Protein AF-A0A2H6EMY7-F1 (afdb_monomer)

Foldseek 3Di:
DDDDDDDDDDDDDDDPDDPPPPDPPPPLPQFFFKWKKWKAAQNDIWIWIWGDDPNWIKIQGPDDDARMWIDDPQKIKGHDPVQLAIEIDGVVLLLVVLVVVPDPPDPPDPVPPPPLPQVVFFPVDWDDDPNFIWTWGWDADPLKIKIFTWGQSNFQDVQLQRSPPDPPPDSVSVSSHPHRTDTQKMFIAGNVRHTRMIMHTPDIDRDHDDPVSNDRDPPGYYDDDPPSD

Structure (mmCIF, N/CA/C/O backbone):
data_AF-A0A2H6EMY7-F1
#
_entry.id   AF-A0A2H6EMY7-F1
#
loop_
_atom_site.group_PDB
_atom_site.id
_atom_site.type_symbol
_atom_site.label_atom_id
_atom_site.label_alt_id
_atom_site.label_comp_id
_atom_site.label_asym_id
_atom_site.label_entity_id
_atom_site.label_seq_id
_atom_site.pdbx_PDB_ins_code
_atom_site.Cartn_x
_atom_site.Cartn_y
_atom_site.Cartn_z
_atom_site.occupancy
_atom_site.B_iso_or_equiv
_atom_site.auth_seq_id
_atom_site.auth_comp_id
_atom_site.auth_asym_id
_atom_site.auth_atom_id
_atom_site.pdbx_PDB_model_num
ATOM 1 N N . MET A 1 1 ? 43.005 -73.628 43.540 1.00 45.38 1 MET A N 1
ATOM 2 C CA . MET A 1 1 ? 44.138 -72.763 43.133 1.00 45.38 1 MET A CA 1
ATOM 3 C C . MET A 1 1 ? 43.845 -72.234 41.728 1.00 45.38 1 MET A C 1
ATOM 5 O O . MET A 1 1 ? 43.570 -73.062 40.875 1.00 45.38 1 MET A O 1
ATOM 9 N N . LYS A 1 2 ? 43.893 -70.896 41.542 1.00 40.94 2 LYS A N 1
ATOM 10 C CA . LYS A 1 2 ? 43.575 -70.062 40.341 1.00 40.94 2 LYS A CA 1
ATOM 11 C C . LYS A 1 2 ? 42.067 -69.940 40.004 1.00 40.94 2 LYS A C 1
ATOM 13 O O . LYS A 1 2 ? 41.480 -70.931 39.606 1.00 40.94 2 LYS A O 1
ATOM 18 N N . LEU A 1 3 ? 41.308 -68.897 40.385 1.00 40.19 3 LEU A N 1
ATOM 19 C CA . LEU A 1 3 ? 41.264 -67.423 40.146 1.00 40.19 3 LEU A CA 1
ATOM 20 C C . LEU A 1 3 ? 40.758 -66.959 38.755 1.00 40.19 3 LEU A C 1
ATOM 22 O O . LEU A 1 3 ? 41.446 -67.196 37.772 1.00 40.19 3 LEU A O 1
ATOM 26 N N . ASN A 1 4 ? 39.670 -66.157 38.788 1.00 47.72 4 ASN A N 1
ATOM 27 C CA . ASN A 1 4 ? 39.218 -65.090 37.858 1.00 47.72 4 ASN A CA 1
ATOM 28 C C . ASN A 1 4 ? 38.795 -65.488 36.420 1.00 47.72 4 ASN A C 1
ATOM 30 O O . ASN A 1 4 ? 39.471 -66.282 35.792 1.00 47.72 4 ASN A O 1
ATOM 34 N N . THR A 1 5 ? 37.689 -65.011 35.825 1.00 46.50 5 THR A N 1
ATOM 35 C CA . THR A 1 5 ? 37.188 -63.619 35.683 1.00 46.50 5 THR A CA 1
ATOM 36 C C . THR A 1 5 ? 35.659 -63.594 35.411 1.00 46.50 5 THR A C 1
ATOM 38 O O . THR A 1 5 ? 35.172 -64.324 34.560 1.00 46.50 5 THR A O 1
ATOM 41 N N . MET A 1 6 ? 34.886 -62.808 36.183 1.00 42.78 6 MET A N 1
ATOM 42 C CA . MET A 1 6 ? 34.121 -61.602 35.757 1.00 42.78 6 MET A CA 1
ATOM 43 C C . MET A 1 6 ? 32.763 -61.889 35.050 1.00 42.78 6 MET A C 1
ATOM 45 O O . MET A 1 6 ? 32.744 -62.324 33.910 1.00 42.78 6 MET A O 1
ATOM 49 N N . LYS A 1 7 ? 31.611 -61.849 35.760 1.00 44.44 7 LYS A N 1
ATOM 50 C CA . LYS A 1 7 ? 30.693 -60.682 35.980 1.00 44.44 7 LYS A CA 1
ATOM 51 C C . LYS A 1 7 ? 30.152 -60.108 34.648 1.00 44.44 7 LYS A C 1
ATOM 53 O O . LYS A 1 7 ? 30.973 -59.791 33.809 1.00 44.44 7 LYS A O 1
ATOM 58 N N . VAL A 1 8 ? 28.871 -59.855 34.339 1.00 46.78 8 VAL A N 1
ATOM 59 C CA . VAL A 1 8 ? 27.577 -59.605 35.026 1.00 46.78 8 VAL A CA 1
ATOM 60 C C . VAL A 1 8 ? 26.535 -59.557 33.870 1.00 46.78 8 VAL A C 1
ATOM 62 O O . VAL A 1 8 ? 26.818 -58.943 32.852 1.00 46.78 8 VAL A O 1
ATOM 65 N N . PHE A 1 9 ? 25.532 -60.436 33.793 1.00 45.66 9 PHE A N 1
ATOM 66 C CA . PHE A 1 9 ? 24.099 -60.245 34.114 1.00 45.66 9 PHE A CA 1
ATOM 67 C C . PHE A 1 9 ? 23.345 -59.016 33.524 1.00 45.66 9 PHE A C 1
ATOM 69 O O . PHE A 1 9 ? 23.761 -57.882 33.718 1.00 45.66 9 PHE A O 1
ATOM 76 N N . LEU A 1 10 ? 22.143 -59.313 32.983 1.00 42.97 10 LEU A N 1
ATOM 77 C CA . LEU A 1 10 ? 20.902 -58.504 32.848 1.00 42.97 10 LEU A CA 1
ATOM 78 C C . LEU A 1 10 ? 20.564 -57.729 31.542 1.00 42.97 10 LEU A C 1
ATOM 80 O O . LEU A 1 10 ? 20.986 -56.603 31.326 1.00 42.97 10 LEU A O 1
ATOM 84 N N . ILE A 1 11 ? 19.682 -58.357 30.740 1.00 51.59 11 ILE A N 1
ATOM 85 C CA . ILE A 1 11 ? 18.333 -57.917 30.290 1.00 51.59 11 ILE A CA 1
ATOM 86 C C . ILE A 1 11 ? 18.137 -56.414 30.008 1.00 51.59 11 ILE A C 1
ATOM 88 O O . ILE A 1 11 ? 18.105 -55.615 30.940 1.00 51.59 11 ILE A O 1
ATOM 92 N N . PHE A 1 12 ? 17.792 -56.060 28.760 1.00 46.28 12 PHE A N 1
ATOM 93 C CA . PHE A 1 12 ? 17.076 -54.810 28.478 1.00 46.28 12 PHE A CA 1
ATOM 94 C C . PHE A 1 12 ? 16.004 -54.958 27.383 1.00 46.28 12 PHE A C 1
ATOM 96 O O . PHE A 1 12 ? 16.283 -55.212 26.216 1.00 46.28 12 PHE A O 1
ATOM 103 N N . SER A 1 13 ? 14.766 -54.823 27.861 1.00 45.88 13 SER A N 1
ATOM 104 C CA . SER A 1 13 ? 13.495 -54.481 27.216 1.00 45.88 13 SER A CA 1
ATOM 105 C C . SER A 1 13 ? 13.565 -53.803 25.836 1.00 45.88 13 SER A C 1
ATOM 107 O O . SER A 1 13 ? 14.178 -52.748 25.674 1.00 45.88 13 SER A O 1
ATOM 109 N N . LEU A 1 14 ? 12.840 -54.369 24.865 1.00 44.81 14 LEU A N 1
ATOM 110 C CA . LEU A 1 14 ? 12.570 -53.784 23.551 1.00 44.81 14 LEU A CA 1
ATOM 111 C C . LEU A 1 14 ? 11.438 -52.746 23.680 1.00 44.81 14 LEU A C 1
ATOM 113 O O . LEU A 1 14 ? 10.255 -53.075 23.630 1.00 44.81 14 LEU A O 1
ATOM 117 N N . MET A 1 15 ? 11.813 -51.487 23.891 1.00 47.16 15 MET A N 1
ATOM 118 C CA . MET A 1 15 ? 10.908 -50.339 23.946 1.00 47.16 15 MET A CA 1
ATOM 119 C C . MET A 1 15 ? 10.687 -49.814 22.519 1.00 47.16 15 MET A C 1
ATOM 121 O O . MET A 1 15 ? 11.582 -49.221 21.924 1.00 47.16 15 MET A O 1
ATOM 125 N N . ILE A 1 16 ? 9.503 -50.070 21.954 1.00 56.25 16 ILE A N 1
ATOM 126 C CA . ILE A 1 16 ? 9.063 -49.524 20.662 1.00 56.25 16 ILE A CA 1
ATOM 127 C C . ILE A 1 16 ? 8.813 -48.023 20.849 1.00 56.25 16 ILE A C 1
ATOM 129 O O . ILE A 1 16 ? 7.804 -47.606 21.417 1.00 56.25 16 ILE A O 1
ATOM 133 N N . THR A 1 17 ? 9.756 -47.203 20.398 1.00 53.41 17 THR A N 1
ATOM 134 C CA . THR A 1 17 ? 9.617 -45.750 20.295 1.00 53.41 17 THR A CA 1
ATOM 135 C C . THR A 1 17 ? 8.660 -45.411 19.156 1.00 53.41 17 THR A C 1
ATOM 137 O O . THR A 1 17 ? 8.990 -45.511 17.976 1.00 53.41 17 THR A O 1
ATOM 140 N N . PHE A 1 18 ? 7.451 -44.992 19.524 1.00 48.53 18 PHE A N 1
ATOM 141 C CA . PHE A 1 18 ? 6.488 -44.365 18.627 1.00 48.53 18 PHE A CA 1
ATOM 142 C C . PHE A 1 18 ? 7.038 -42.982 18.233 1.00 48.53 18 PHE A C 1
ATOM 144 O O . PHE A 1 18 ? 6.940 -42.019 18.993 1.00 48.53 18 PHE A O 1
ATOM 151 N N . LEU A 1 19 ? 7.686 -42.893 17.069 1.00 47.88 19 LEU A N 1
ATOM 152 C CA . LEU A 1 19 ? 8.048 -41.627 16.432 1.00 47.88 19 LEU A CA 1
ATOM 153 C C . LEU A 1 19 ? 6.751 -40.915 16.023 1.00 47.88 19 LEU A C 1
ATOM 155 O O . LEU A 1 19 ? 6.214 -41.143 14.942 1.00 47.88 19 LEU A O 1
ATOM 159 N N . PHE A 1 20 ? 6.230 -40.060 16.904 1.00 50.94 20 PHE A N 1
ATOM 160 C CA . PHE A 1 20 ? 5.285 -39.021 16.514 1.00 50.94 20 PHE A CA 1
ATOM 161 C C . PHE A 1 20 ? 6.033 -38.046 15.603 1.00 50.94 20 PHE A C 1
ATOM 163 O O . PHE A 1 20 ? 6.756 -37.163 16.065 1.00 50.94 20 PHE A O 1
ATOM 170 N N . SER A 1 21 ? 5.870 -38.223 14.296 1.00 50.03 21 SER A N 1
ATOM 171 C CA . SER A 1 21 ? 6.166 -37.200 13.302 1.00 50.03 21 SER A CA 1
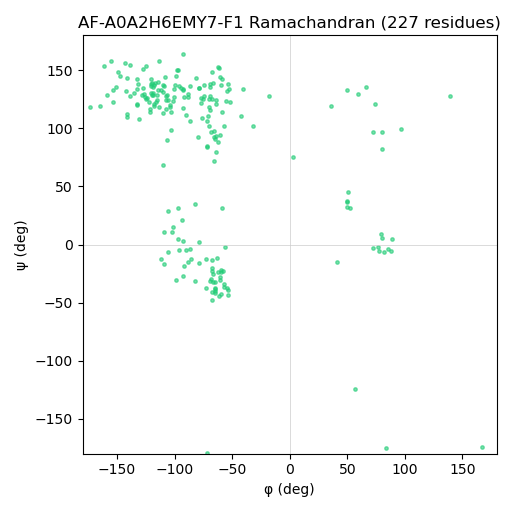ATOM 172 C C . SER A 1 21 ? 5.238 -36.017 13.571 1.00 50.03 21 SER A C 1
ATOM 174 O O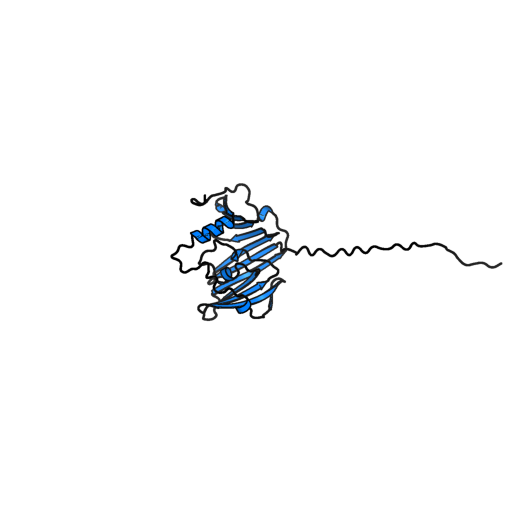 . SER A 1 21 ? 4.125 -35.957 13.053 1.00 50.03 21 SER A O 1
ATOM 176 N N . ALA A 1 22 ? 5.663 -35.088 14.425 1.00 49.62 22 ALA A N 1
ATOM 177 C CA . ALA A 1 22 ? 5.081 -33.760 14.460 1.00 49.62 22 ALA A CA 1
ATOM 178 C C . ALA A 1 22 ? 5.418 -33.102 13.119 1.00 49.62 22 ALA A C 1
ATOM 180 O O . ALA A 1 22 ? 6.485 -32.517 12.949 1.00 49.62 22 ALA A O 1
ATOM 181 N N . SER A 1 23 ? 4.539 -33.261 12.129 1.00 46.44 23 SER A N 1
ATOM 182 C CA . SER A 1 23 ? 4.543 -32.380 10.970 1.00 46.44 23 SER A CA 1
ATOM 183 C C . SER A 1 23 ? 4.427 -30.957 11.516 1.00 46.44 23 SER A C 1
ATOM 185 O O . SER A 1 23 ? 3.477 -30.698 12.264 1.00 46.44 23 SER A O 1
ATOM 187 N N . PRO A 1 24 ? 5.356 -30.034 11.214 1.00 52.56 24 PRO A N 1
ATOM 188 C CA . PRO A 1 24 ? 5.068 -28.637 11.451 1.00 52.56 24 PRO A CA 1
ATOM 189 C C . PRO A 1 24 ? 3.819 -28.334 10.628 1.00 52.56 24 PRO A C 1
ATOM 191 O O . PRO A 1 24 ? 3.812 -28.454 9.403 1.00 52.56 24 PRO A O 1
ATOM 194 N N . ILE A 1 25 ? 2.728 -28.024 11.325 1.00 46.62 25 ILE A N 1
ATOM 195 C CA . ILE A 1 25 ? 1.648 -27.250 10.741 1.00 46.62 25 ILE A CA 1
ATOM 196 C C . ILE A 1 25 ? 2.354 -25.973 10.306 1.00 46.62 25 ILE A C 1
ATOM 198 O O . ILE A 1 25 ? 2.707 -25.150 11.152 1.00 46.62 25 ILE A O 1
ATOM 202 N N . ASP A 1 26 ? 2.646 -25.856 9.013 1.00 44.25 26 ASP A N 1
ATOM 203 C CA . ASP A 1 26 ? 2.959 -24.581 8.389 1.00 44.25 26 ASP A CA 1
ATOM 204 C C . ASP A 1 26 ? 1.674 -23.762 8.524 1.00 44.25 26 ASP A C 1
ATOM 206 O O . ASP A 1 26 ? 0.810 -23.718 7.648 1.00 44.25 26 ASP A O 1
ATOM 210 N N . ALA A 1 27 ? 1.477 -23.207 9.720 1.00 43.12 27 ALA A N 1
ATOM 211 C CA . ALA A 1 27 ? 0.586 -22.100 9.940 1.00 43.12 27 ALA A CA 1
ATOM 212 C C . ALA A 1 27 ? 1.180 -21.021 9.056 1.00 43.12 27 ALA A C 1
ATOM 214 O O . ALA A 1 27 ? 2.176 -20.411 9.437 1.00 43.12 27 ALA A O 1
ATOM 215 N N . GLN A 1 28 ? 0.644 -20.934 7.835 1.00 48.41 28 GLN A N 1
ATOM 216 C CA . GLN A 1 28 ? 0.987 -19.985 6.791 1.00 48.41 28 GLN A CA 1
ATOM 217 C C . GLN A 1 28 ? 1.409 -18.695 7.484 1.00 48.41 28 GLN A C 1
ATOM 219 O O . GLN A 1 28 ? 0.554 -18.032 8.071 1.00 48.41 28 GLN A O 1
ATOM 224 N N . LYS A 1 29 ? 2.725 -18.440 7.575 1.00 58.09 29 LYS A N 1
ATOM 225 C CA . LYS A 1 29 ? 3.250 -17.331 8.375 1.00 58.09 29 LYS A CA 1
ATOM 226 C C . LYS A 1 29 ? 2.726 -16.059 7.733 1.00 58.09 29 LYS A C 1
ATOM 228 O O . LYS A 1 29 ? 3.281 -15.578 6.752 1.00 58.09 29 LYS A O 1
ATOM 233 N N . THR A 1 30 ? 1.600 -15.562 8.226 1.00 72.75 30 THR A N 1
ATOM 234 C CA . THR A 1 30 ? 1.034 -14.308 7.760 1.00 72.75 30 THR A CA 1
ATOM 235 C C . THR A 1 30 ? 1.992 -13.223 8.198 1.00 72.75 30 THR A C 1
ATOM 237 O O . THR A 1 30 ? 2.325 -13.152 9.382 1.00 72.75 30 THR A O 1
ATOM 240 N N . PHE A 1 31 ? 2.448 -12.408 7.252 1.00 84.06 31 PHE A N 1
ATOM 241 C CA . PHE A 1 31 ? 3.335 -11.294 7.544 1.00 84.06 31 PHE A CA 1
ATOM 242 C C . PHE A 1 31 ? 2.737 -10.416 8.659 1.00 84.06 31 PHE A C 1
ATOM 244 O O . PHE A 1 31 ? 1.615 -9.914 8.543 1.00 84.06 31 PHE A O 1
ATOM 251 N N . GLU A 1 32 ? 3.495 -10.24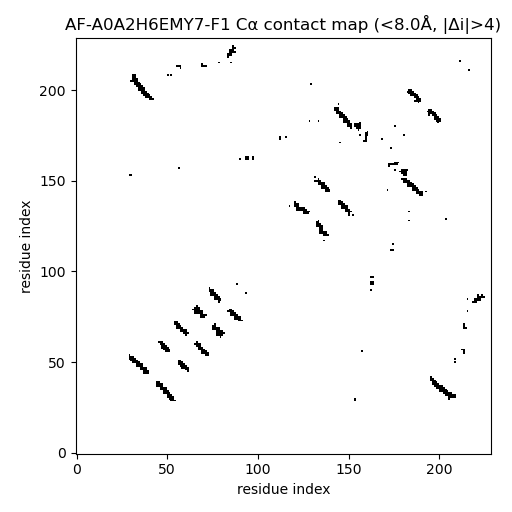8 9.743 1.00 91.88 32 GLU A N 1
ATOM 252 C CA . GLU A 1 32 ? 3.218 -9.285 10.805 1.00 91.88 32 GLU A CA 1
ATOM 253 C C . GLU A 1 32 ? 4.378 -8.296 10.861 1.00 91.88 32 GLU A C 1
ATOM 255 O O . GLU A 1 32 ? 5.535 -8.672 11.073 1.00 91.88 32 GLU A O 1
ATOM 260 N N . GLY A 1 33 ? 4.086 -7.017 10.642 1.00 94.25 33 GLY A N 1
ATOM 261 C CA . GLY A 1 33 ? 5.146 -6.028 10.647 1.00 94.25 33 GLY A CA 1
ATOM 262 C C . GLY A 1 33 ? 4.781 -4.671 10.086 1.00 94.25 33 GLY A C 1
ATOM 263 O O . GLY A 1 33 ? 3.635 -4.363 9.746 1.00 94.25 33 GLY A O 1
ATOM 264 N N . LYS A 1 34 ? 5.818 -3.839 10.010 1.00 96.12 34 LYS A N 1
ATOM 265 C CA . LYS A 1 34 ? 5.761 -2.462 9.535 1.00 96.12 34 LYS A CA 1
ATOM 266 C C . LYS A 1 34 ? 6.498 -2.338 8.209 1.00 96.12 34 LYS A C 1
ATOM 268 O O . LYS A 1 34 ? 7.646 -2.756 8.086 1.00 96.12 34 LYS A O 1
ATOM 273 N N . ILE A 1 35 ? 5.859 -1.674 7.260 1.00 96.44 35 ILE A N 1
ATOM 274 C CA . ILE A 1 35 ? 6.409 -1.309 5.962 1.00 96.44 35 ILE A CA 1
ATOM 275 C C . ILE A 1 35 ? 6.358 0.214 5.857 1.00 96.44 35 ILE A C 1
ATOM 277 O O . ILE A 1 35 ? 5.332 0.835 6.140 1.00 96.44 35 ILE A O 1
ATOM 281 N N . LYS A 1 36 ? 7.466 0.842 5.473 1.00 96.38 36 LYS A N 1
ATOM 282 C CA . LYS A 1 36 ? 7.502 2.262 5.126 1.00 96.38 36 LYS A CA 1
ATOM 283 C C . LYS A 1 36 ? 7.573 2.374 3.616 1.00 96.38 36 LYS A C 1
ATOM 285 O O . LYS A 1 36 ? 8.539 1.913 3.007 1.00 96.38 36 LYS A O 1
ATOM 290 N N . PHE A 1 37 ? 6.576 3.022 3.036 1.00 95.31 37 PHE A N 1
ATOM 291 C CA . PHE A 1 37 ? 6.597 3.385 1.630 1.00 95.31 37 PHE A CA 1
ATOM 292 C C . PHE A 1 37 ? 7.042 4.830 1.463 1.00 95.31 37 PHE A C 1
ATOM 294 O O . PHE A 1 37 ? 6.781 5.684 2.316 1.00 95.31 37 PHE A O 1
ATOM 301 N N . LYS A 1 38 ? 7.678 5.093 0.330 1.00 95.06 38 LYS A N 1
ATOM 302 C CA . LYS A 1 38 ? 7.965 6.416 -0.194 1.00 95.06 38 LYS A CA 1
ATOM 303 C C . LYS A 1 38 ? 7.257 6.555 -1.536 1.00 95.06 38 LYS A C 1
ATOM 305 O O . LYS A 1 38 ? 7.376 5.689 -2.398 1.00 95.06 38 LYS A O 1
ATOM 310 N N . VAL A 1 39 ? 6.527 7.647 -1.690 1.00 92.62 39 VAL A N 1
ATOM 311 C CA . VAL A 1 39 ? 5.904 8.065 -2.937 1.00 92.62 39 VAL A CA 1
ATOM 312 C C . VAL A 1 39 ? 6.592 9.346 -3.365 1.00 92.62 39 VAL A C 1
ATOM 314 O O . VAL A 1 39 ? 6.544 10.336 -2.644 1.00 92.62 39 VAL A O 1
ATOM 317 N N . THR A 1 40 ? 7.240 9.317 -4.518 1.00 93.50 40 THR A N 1
ATOM 318 C CA . THR A 1 40 ? 7.777 10.499 -5.181 1.00 93.50 40 THR A CA 1
ATOM 319 C C . THR A 1 40 ? 6.869 10.812 -6.359 1.00 93.50 40 THR A C 1
ATOM 321 O O . THR A 1 40 ? 6.652 9.950 -7.212 1.00 93.50 40 THR A O 1
ATOM 324 N N . ASN A 1 41 ? 6.334 12.025 -6.427 1.00 89.00 41 ASN A N 1
ATOM 325 C CA . ASN A 1 41 ? 5.539 12.486 -7.561 1.00 89.00 41 ASN A CA 1
ATOM 326 C C . ASN A 1 41 ? 6.022 13.873 -7.977 1.00 89.00 41 ASN A C 1
ATOM 328 O O . ASN A 1 41 ? 6.040 14.783 -7.157 1.00 89.00 41 ASN A O 1
ATOM 332 N N . ASN A 1 42 ? 6.472 14.026 -9.224 1.00 84.69 42 ASN A N 1
ATOM 333 C CA . ASN A 1 42 ? 7.025 15.282 -9.746 1.00 84.69 42 ASN A CA 1
ATOM 334 C C . ASN A 1 42 ? 8.107 15.927 -8.848 1.00 84.69 42 ASN A C 1
ATOM 336 O O . ASN A 1 42 ? 8.252 17.145 -8.811 1.00 84.69 42 ASN A O 1
ATOM 340 N N . GLY A 1 43 ? 8.888 15.102 -8.140 1.00 82.31 43 GLY A N 1
ATOM 341 C CA . GLY A 1 43 ? 9.949 15.543 -7.226 1.00 82.31 43 GLY A CA 1
ATOM 342 C C . GLY A 1 43 ? 9.502 15.810 -5.785 1.00 82.31 43 GLY A C 1
ATOM 343 O O . GLY A 1 43 ? 10.357 16.038 -4.933 1.00 82.31 43 GLY A O 1
ATOM 344 N N . GLU A 1 44 ? 8.204 15.736 -5.487 1.00 88.56 44 GLU A N 1
ATOM 345 C CA . GLU A 1 44 ? 7.686 15.823 -4.123 1.00 88.56 44 GLU A CA 1
ATOM 346 C C . GLU A 1 44 ? 7.638 14.442 -3.474 1.00 88.56 44 GLU A C 1
ATOM 348 O O . GLU A 1 44 ? 7.062 13.499 -4.023 1.00 88.56 44 GLU A O 1
ATOM 353 N N . ASP A 1 45 ? 8.240 14.335 -2.291 1.00 91.12 45 ASP A N 1
ATOM 354 C CA . ASP A 1 45 ? 8.319 13.098 -1.527 1.00 91.12 45 ASP A CA 1
ATOM 355 C C . ASP A 1 45 ? 7.275 13.067 -0.408 1.00 91.12 45 ASP A C 1
ATOM 357 O O . ASP A 1 45 ? 7.245 13.924 0.476 1.00 91.12 45 ASP A O 1
ATOM 361 N N . MET A 1 46 ? 6.487 11.999 -0.378 1.00 90.31 46 MET A N 1
ATOM 362 C CA . MET A 1 46 ? 5.600 11.644 0.721 1.00 90.31 46 MET A CA 1
ATOM 363 C C . MET A 1 46 ? 5.988 10.263 1.246 1.00 90.31 46 MET A C 1
ATOM 365 O O . MET A 1 46 ? 6.254 9.341 0.483 1.00 90.31 46 MET A O 1
ATOM 369 N N . SER A 1 47 ? 6.036 10.092 2.565 1.00 90.69 47 SER A N 1
ATOM 370 C CA . SER A 1 47 ? 6.231 8.774 3.181 1.00 90.69 47 SER A CA 1
ATOM 371 C C . SER A 1 47 ? 4.940 8.304 3.823 1.00 90.69 47 SER A C 1
ATOM 373 O O . SER A 1 47 ? 4.250 9.109 4.422 1.00 90.69 47 SER A O 1
ATOM 375 N N . MET A 1 48 ? 4.642 7.014 3.793 1.00 91.81 48 MET A N 1
ATOM 376 C CA . MET A 1 48 ? 3.496 6.447 4.510 1.00 91.81 48 MET A CA 1
ATOM 377 C C . MET A 1 48 ? 3.926 5.203 5.280 1.00 91.81 48 MET A C 1
ATOM 379 O O . MET A 1 48 ? 4.764 4.432 4.806 1.00 91.81 48 MET A O 1
ATOM 383 N N . ASN A 1 49 ? 3.375 5.019 6.481 1.00 94.50 49 ASN A N 1
ATOM 384 C CA . ASN A 1 49 ? 3.592 3.791 7.244 1.00 94.50 49 ASN A CA 1
ATOM 385 C C . ASN A 1 49 ? 2.423 2.843 7.008 1.00 94.50 49 ASN A C 1
ATOM 387 O O . ASN A 1 49 ? 1.266 3.252 7.059 1.00 94.50 49 ASN A O 1
ATOM 391 N N . TYR A 1 50 ? 2.740 1.578 6.793 1.00 95.31 50 TYR A N 1
ATOM 392 C CA . TYR A 1 50 ? 1.797 0.502 6.571 1.00 95.31 50 TYR A CA 1
ATOM 393 C C . TYR A 1 50 ? 2.073 -0.594 7.595 1.00 95.31 50 TYR A C 1
ATOM 395 O O . TYR A 1 50 ? 3.198 -1.070 7.716 1.00 95.31 50 TYR A O 1
ATOM 403 N N . TYR A 1 51 ? 1.056 -0.978 8.347 1.00 95.50 51 TYR A N 1
ATOM 404 C CA . TYR A 1 51 ? 1.132 -2.003 9.378 1.00 95.50 51 TYR A CA 1
ATOM 405 C C . TYR A 1 51 ? 0.204 -3.138 8.987 1.00 95.50 51 TYR A C 1
ATOM 407 O O . TYR A 1 51 ? -0.917 -2.877 8.549 1.00 95.50 51 TYR A O 1
ATOM 415 N N . MET A 1 52 ? 0.658 -4.374 9.157 1.00 93.75 52 MET A N 1
ATOM 416 C CA . MET A 1 52 ? -0.128 -5.571 8.872 1.00 93.75 52 MET A CA 1
ATOM 417 C C . MET A 1 52 ? -0.007 -6.546 10.038 1.00 93.75 52 MET A C 1
ATOM 419 O O . MET A 1 52 ? 1.099 -6.777 10.520 1.00 93.75 52 MET A O 1
ATOM 423 N N . LYS A 1 53 ? -1.135 -7.099 10.487 1.00 92.81 53 LYS A N 1
ATOM 424 C CA . LYS A 1 53 ? -1.200 -8.172 11.485 1.00 92.81 53 LYS A CA 1
ATOM 425 C C . LYS A 1 53 ? -2.476 -8.978 11.285 1.00 92.81 53 LYS A C 1
ATOM 427 O O . LYS A 1 53 ? -3.557 -8.409 11.351 1.00 92.81 53 LYS A O 1
ATOM 432 N N . ASN A 1 54 ? -2.378 -10.292 11.067 1.00 88.31 54 ASN A N 1
ATOM 433 C CA . ASN A 1 54 ? -3.542 -11.192 10.967 1.00 88.31 54 ASN A CA 1
ATOM 434 C C . ASN A 1 54 ? -4.644 -10.699 9.996 1.00 88.31 54 ASN A C 1
ATOM 436 O O . ASN A 1 54 ? -5.836 -10.841 10.263 1.00 88.31 54 ASN A O 1
ATOM 440 N N . GLY A 1 55 ? -4.254 -10.069 8.881 1.00 86.81 55 GLY A N 1
ATOM 441 C CA . GLY A 1 55 ? -5.181 -9.473 7.910 1.00 86.81 55 GLY A CA 1
ATOM 442 C C . GLY A 1 55 ? -5.782 -8.116 8.312 1.00 86.81 55 GLY A C 1
ATOM 443 O O . GLY A 1 55 ? -6.460 -7.496 7.494 1.00 86.81 55 GLY A O 1
ATOM 444 N N . GLU A 1 56 ? -5.523 -7.622 9.525 1.00 93.00 56 GLU A N 1
ATOM 445 C CA . GLU A 1 56 ? -5.778 -6.233 9.910 1.00 93.00 56 GLU A CA 1
ATOM 446 C C . GLU A 1 56 ? -4.662 -5.345 9.374 1.00 93.00 56 GLU A C 1
ATOM 448 O O . GLU A 1 56 ? -3.475 -5.679 9.453 1.00 93.00 56 GLU A O 1
ATOM 453 N N . ILE A 1 57 ? -5.046 -4.212 8.792 1.00 94.06 57 ILE A N 1
ATOM 454 C CA . ILE A 1 57 ? -4.115 -3.308 8.123 1.00 94.06 57 ILE A CA 1
ATOM 455 C C . ILE A 1 57 ? -4.355 -1.888 8.598 1.00 94.06 57 ILE A C 1
ATOM 457 O O . ILE A 1 57 ? -5.496 -1.445 8.702 1.00 94.06 57 ILE A O 1
ATOM 461 N N . ARG A 1 58 ? -3.273 -1.152 8.840 1.00 94.56 58 ARG A N 1
ATOM 462 C CA . ARG A 1 58 ? -3.313 0.282 9.114 1.00 94.56 58 ARG A CA 1
ATOM 463 C C . ARG A 1 58 ? -2.372 1.024 8.184 1.00 94.56 58 ARG A C 1
ATOM 465 O O . ARG A 1 58 ? -1.227 0.624 8.016 1.00 94.56 58 ARG A O 1
ATOM 472 N N . ILE A 1 59 ? -2.850 2.125 7.626 1.00 93.25 59 ILE A N 1
ATOM 473 C CA . ILE A 1 59 ? -2.091 3.018 6.758 1.00 93.25 59 ILE A CA 1
ATOM 474 C C . ILE A 1 59 ? -2.097 4.402 7.404 1.00 93.25 59 ILE A C 1
ATOM 476 O O . ILE A 1 59 ? -3.153 5.023 7.515 1.00 93.25 59 ILE A O 1
ATOM 480 N N . ASP A 1 60 ? -0.932 4.879 7.833 1.00 92.31 60 ASP A N 1
ATOM 481 C CA . ASP A 1 60 ? -0.750 6.251 8.311 1.00 92.31 60 ASP A CA 1
ATOM 482 C C . ASP A 1 60 ? -0.307 7.132 7.135 1.00 92.31 60 ASP A C 1
ATOM 484 O O . ASP A 1 60 ? 0.771 6.921 6.566 1.00 92.31 60 ASP A O 1
ATOM 488 N N . MET A 1 61 ? -1.125 8.129 6.792 1.00 82.62 61 MET A N 1
ATOM 489 C CA . MET A 1 61 ? -0.856 9.097 5.725 1.00 82.62 61 MET A CA 1
ATOM 490 C C . MET A 1 61 ? -0.509 10.463 6.337 1.00 82.62 61 MET A C 1
ATOM 492 O O . MET A 1 61 ? -1.349 11.059 7.017 1.00 82.62 61 MET A O 1
ATOM 496 N N . PRO A 1 62 ? 0.709 10.994 6.136 1.00 70.06 62 PRO A N 1
ATOM 497 C CA . PRO A 1 62 ? 1.017 12.357 6.539 1.00 70.06 62 PRO A CA 1
ATOM 498 C C . PRO A 1 62 ? 0.380 13.359 5.568 1.00 70.06 62 PRO A C 1
ATOM 500 O O . PRO A 1 62 ? 0.641 13.321 4.372 1.00 70.06 62 PRO A O 1
ATOM 503 N N . GLY A 1 63 ? -0.419 14.285 6.106 1.00 62.31 63 GLY A N 1
ATOM 504 C CA . GLY A 1 63 ? -0.944 15.445 5.376 1.00 62.31 63 GLY A CA 1
ATOM 505 C C . GLY A 1 63 ? -2.166 15.176 4.483 1.00 62.31 63 GLY A C 1
ATOM 506 O O . GLY A 1 63 ? -2.029 15.075 3.272 1.00 62.31 63 GLY A O 1
ATOM 507 N N . GLY A 1 64 ? -3.373 15.165 5.072 1.00 54.31 64 GLY A N 1
ATOM 508 C CA . GLY A 1 64 ? -4.660 15.253 4.352 1.00 54.31 64 GLY A CA 1
ATOM 509 C C . GLY A 1 64 ? -5.765 14.325 4.884 1.00 54.31 64 GLY A C 1
ATOM 510 O O . GLY A 1 64 ? -5.533 13.136 5.032 1.00 54.31 64 GLY A O 1
ATOM 511 N N . MET A 1 65 ? -6.950 14.895 5.173 1.00 51.44 65 MET A N 1
ATOM 512 C CA . MET A 1 65 ? -8.285 14.341 5.547 1.00 51.44 65 MET A CA 1
ATOM 513 C C . MET A 1 65 ? -8.443 13.142 6.524 1.00 51.44 65 MET A C 1
ATOM 515 O O . MET A 1 65 ? -9.529 12.967 7.074 1.00 51.44 65 MET A O 1
ATOM 519 N N . GLY A 1 66 ? -7.408 12.367 6.836 1.00 59.06 66 GLY A N 1
ATOM 520 C CA . GLY A 1 66 ? -7.425 11.299 7.835 1.00 59.06 66 GLY A CA 1
ATOM 521 C C . GLY A 1 66 ? -5.997 10.902 8.189 1.00 59.06 66 GLY A C 1
ATOM 522 O O . GLY A 1 66 ? -5.238 10.483 7.328 1.00 59.06 66 GLY A O 1
ATOM 523 N N . GLY A 1 67 ? -5.608 11.053 9.454 1.00 80.88 67 GLY A N 1
ATOM 524 C CA . GLY A 1 67 ? -4.256 10.715 9.908 1.00 80.88 67 GLY A CA 1
ATOM 525 C C . GLY A 1 67 ? -3.956 9.214 9.866 1.00 80.88 67 GLY A C 1
ATOM 526 O O . GLY A 1 67 ? -2.791 8.838 9.784 1.00 80.88 67 GLY A O 1
ATOM 527 N N . ALA A 1 68 ? -4.988 8.364 9.896 1.00 91.00 68 ALA A N 1
ATOM 528 C CA . ALA A 1 68 ? -4.844 6.926 9.696 1.00 91.00 68 ALA A CA 1
ATOM 529 C C . ALA A 1 68 ? -6.093 6.311 9.052 1.00 91.00 68 ALA A C 1
ATOM 531 O O . ALA A 1 68 ? -7.221 6.735 9.315 1.00 91.00 68 ALA A O 1
ATOM 532 N N . MET A 1 69 ? -5.888 5.265 8.258 1.00 92.06 69 MET A N 1
ATOM 533 C CA . MET A 1 69 ? -6.928 4.397 7.717 1.00 92.06 69 MET A CA 1
ATOM 534 C C . MET A 1 69 ? -6.697 2.973 8.217 1.00 92.06 69 MET A C 1
ATOM 536 O O . MET A 1 69 ? -5.594 2.450 8.085 1.00 92.06 69 MET A O 1
ATOM 540 N N . ILE A 1 70 ? -7.722 2.343 8.785 1.00 93.56 70 ILE A N 1
ATOM 541 C CA . ILE A 1 70 ? -7.656 0.986 9.335 1.00 93.56 70 ILE A CA 1
ATOM 542 C C . ILE A 1 70 ? -8.651 0.089 8.602 1.00 93.56 70 ILE A C 1
ATOM 544 O O . ILE A 1 70 ? -9.837 0.404 8.524 1.00 93.56 70 ILE A O 1
ATOM 548 N N . TYR A 1 71 ? -8.178 -1.050 8.114 1.00 92.25 71 TYR A N 1
ATOM 549 C CA . TYR A 1 71 ? -8.984 -2.142 7.586 1.00 92.25 71 TYR A CA 1
ATOM 550 C C . TYR A 1 71 ? -9.018 -3.266 8.617 1.00 92.25 71 TYR A C 1
ATOM 552 O O . TYR A 1 71 ? -7.978 -3.820 8.972 1.00 92.25 71 TYR A O 1
ATOM 560 N N . LYS A 1 72 ? -10.216 -3.591 9.108 1.00 91.81 72 LYS A N 1
ATOM 561 C CA . LYS A 1 72 ? -10.427 -4.609 10.143 1.00 91.81 72 LYS A CA 1
ATOM 562 C C . LYS A 1 72 ? -11.689 -5.408 9.841 1.00 91.81 72 LYS A C 1
ATOM 564 O O . LYS A 1 72 ? -12.808 -4.890 9.900 1.00 91.81 72 LYS A O 1
ATOM 569 N N . GLY A 1 73 ? -11.515 -6.674 9.464 1.00 89.00 73 GLY A N 1
ATOM 570 C CA . GLY A 1 73 ? -12.606 -7.510 8.960 1.00 89.00 73 GLY A CA 1
ATOM 571 C C . GLY A 1 73 ? -13.290 -6.874 7.742 1.00 89.00 73 GLY A C 1
ATOM 572 O O . GLY A 1 73 ? -12.642 -6.531 6.760 1.00 89.00 73 GLY A O 1
ATOM 573 N N . LYS A 1 74 ? -14.614 -6.679 7.802 1.00 87.12 74 LYS A N 1
ATOM 574 C CA . LYS A 1 74 ? -15.405 -6.036 6.728 1.00 87.12 74 LYS A CA 1
ATOM 575 C C . LYS A 1 74 ? -15.600 -4.528 6.924 1.00 87.12 74 LYS A C 1
ATOM 577 O O . LYS A 1 74 ? -16.560 -3.960 6.392 1.00 87.12 74 LYS A O 1
ATOM 582 N N . LYS A 1 75 ? -14.745 -3.887 7.721 1.00 90.62 75 LYS A N 1
ATOM 583 C CA . LYS A 1 75 ? -14.848 -2.470 8.074 1.00 90.62 75 LYS A CA 1
ATOM 584 C C . LYS A 1 75 ? -13.606 -1.710 7.634 1.00 90.62 75 LYS A C 1
ATOM 586 O O . LYS A 1 75 ? -12.491 -2.211 7.761 1.00 90.62 75 LYS A O 1
ATOM 591 N N . MET A 1 76 ? -13.827 -0.487 7.174 1.00 91.06 76 MET A N 1
ATOM 592 C CA . MET A 1 76 ? -12.797 0.522 6.974 1.00 91.06 76 MET A CA 1
ATOM 593 C C . MET A 1 76 ? -13.070 1.676 7.935 1.00 91.06 76 MET A C 1
ATOM 595 O O . MET A 1 76 ? -14.191 2.184 7.997 1.00 91.06 76 MET A O 1
ATOM 599 N N . ILE A 1 77 ? -12.058 2.074 8.694 1.00 92.00 77 ILE A N 1
ATOM 600 C CA . ILE A 1 77 ? -12.128 3.137 9.690 1.00 92.00 77 ILE A CA 1
ATOM 601 C C . ILE A 1 77 ? -11.159 4.234 9.268 1.00 92.00 77 I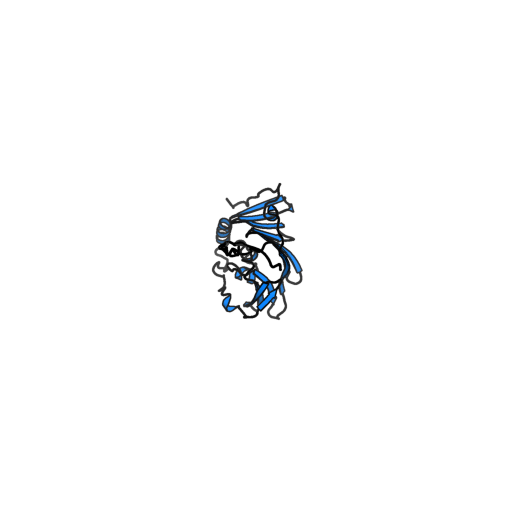LE A C 1
ATOM 603 O O . ILE A 1 77 ? -9.964 3.989 9.142 1.00 92.00 77 ILE A O 1
ATOM 607 N N . ILE A 1 78 ? -11.666 5.444 9.062 1.00 91.00 78 ILE A N 1
ATOM 608 C CA . ILE A 1 78 ? 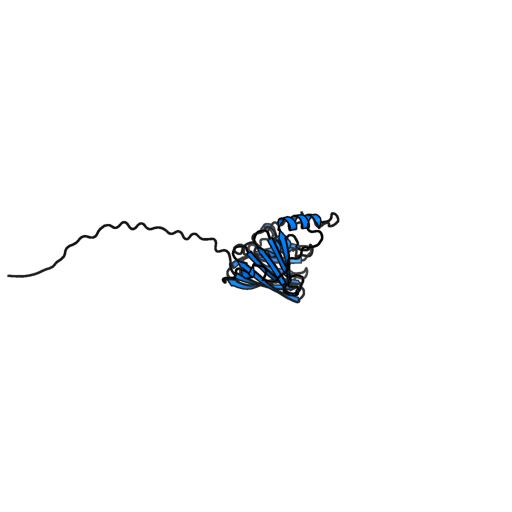-10.845 6.628 8.806 1.00 91.00 78 ILE A CA 1
ATOM 609 C C . ILE A 1 78 ? -10.769 7.419 10.106 1.00 91.00 78 ILE A C 1
ATOM 611 O O . ILE A 1 78 ? -11.800 7.790 10.666 1.00 91.00 78 ILE A O 1
ATOM 615 N N . ILE A 1 79 ? -9.557 7.676 10.585 1.00 91.50 79 ILE A N 1
ATOM 616 C CA . ILE A 1 79 ? -9.287 8.385 11.834 1.00 91.50 79 ILE A CA 1
ATOM 617 C C . ILE A 1 79 ? -8.754 9.775 11.504 1.00 91.50 79 ILE A C 1
ATOM 619 O O . ILE A 1 79 ? -7.726 9.910 10.844 1.00 91.50 79 ILE A O 1
ATOM 623 N N . ASN A 1 80 ? -9.404 10.815 12.024 1.00 91.06 80 ASN A N 1
ATOM 624 C CA . ASN A 1 80 ? -8.869 12.170 12.045 1.00 91.06 80 ASN A CA 1
ATOM 625 C C . ASN A 1 80 ? -8.355 12.501 13.460 1.00 91.06 80 ASN A C 1
ATOM 627 O O . ASN A 1 80 ? -9.150 12.871 14.334 1.00 91.06 80 ASN A O 1
ATOM 631 N N . PRO A 1 81 ? -7.036 12.393 13.705 1.00 88.94 81 PRO A N 1
ATOM 632 C CA . PRO A 1 81 ? -6.474 12.629 15.027 1.00 88.94 81 PRO A CA 1
ATOM 633 C C . PRO A 1 81 ? -6.550 14.090 15.469 1.00 88.94 81 PRO A C 1
ATOM 635 O O . PRO A 1 81 ? -6.698 14.345 16.661 1.00 88.94 81 PRO A O 1
ATOM 638 N N . GLN A 1 82 ? -6.515 15.047 14.534 1.00 88.56 82 GLN A N 1
ATOM 639 C CA . GLN A 1 82 ? -6.580 16.476 14.861 1.00 88.56 82 GLN A CA 1
ATOM 640 C C . GLN A 1 82 ? -7.926 16.852 15.486 1.00 88.56 82 GLN A C 1
ATOM 642 O O . GLN A 1 82 ? -7.980 17.652 16.414 1.00 88.56 82 GLN A O 1
ATOM 647 N N . GLN A 1 83 ? -9.008 16.244 14.996 1.00 90.00 83 GLN A N 1
ATOM 648 C CA . GLN A 1 83 ? -10.364 16.510 15.475 1.00 90.00 83 GLN A CA 1
ATOM 649 C C . GLN A 1 83 ? -10.839 15.498 16.528 1.00 90.00 83 GLN A C 1
ATOM 651 O O . GLN A 1 83 ? -11.931 15.657 17.064 1.00 90.00 83 GLN A O 1
ATOM 656 N N . LYS A 1 84 ? -10.046 14.458 16.834 1.00 92.62 84 LYS A N 1
ATOM 657 C CA . LYS A 1 84 ? -10.464 13.299 17.648 1.00 92.62 84 LYS A CA 1
ATOM 658 C C . LYS A 1 84 ? -11.779 12.694 17.152 1.00 92.62 84 LYS A C 1
ATOM 660 O O . LYS A 1 84 ? -12.697 12.413 17.924 1.00 92.62 84 LYS A O 1
ATOM 665 N N . MET A 1 85 ? -11.880 12.517 15.839 1.00 93.50 85 MET A N 1
ATOM 666 C CA . MET A 1 85 ? -13.061 11.950 15.194 1.00 93.50 85 MET A CA 1
ATOM 667 C C . MET A 1 85 ? -12.678 10.753 14.340 1.00 93.50 85 MET A C 1
ATOM 669 O O . MET A 1 85 ? -11.551 10.654 13.854 1.00 93.50 85 MET A O 1
ATOM 673 N N . TYR A 1 86 ? -13.626 9.847 14.144 1.00 93.56 86 TYR A N 1
ATOM 674 C CA . TYR A 1 86 ? -13.481 8.755 13.196 1.00 93.56 86 TYR A CA 1
ATOM 675 C C . TYR A 1 86 ? -14.773 8.515 12.427 1.00 93.56 86 TYR A C 1
ATOM 677 O O . TYR A 1 86 ? -15.873 8.793 12.905 1.00 93.56 86 TYR A O 1
ATOM 685 N N . MET A 1 87 ? -14.621 7.960 11.234 1.00 91.50 87 MET A N 1
ATOM 686 C CA . MET A 1 87 ? -15.715 7.474 10.405 1.00 91.50 87 MET A CA 1
ATOM 687 C C . MET A 1 87 ? -15.510 5.984 10.171 1.00 91.50 87 MET A C 1
ATOM 689 O O . MET A 1 87 ? -14.387 5.535 9.956 1.00 91.50 87 MET A O 1
ATOM 693 N N . GLU A 1 88 ? -16.590 5.215 10.222 1.00 91.44 88 GLU A N 1
ATOM 694 C CA . GLU A 1 88 ? -16.565 3.768 10.011 1.00 91.44 88 GLU A CA 1
ATOM 695 C C . GLU A 1 88 ? -17.519 3.409 8.879 1.00 91.44 88 GLU A C 1
ATOM 697 O O . GLU A 1 88 ? -18.710 3.721 8.932 1.00 91.44 88 GLU A O 1
ATOM 702 N N . PHE A 1 89 ? -16.996 2.692 7.892 1.00 87.62 89 PHE A N 1
ATOM 703 C CA . PHE A 1 89 ? -17.737 2.220 6.735 1.00 87.62 89 PHE A CA 1
ATOM 704 C C . PHE A 1 89 ? -17.682 0.698 6.682 1.00 87.62 89 PHE A C 1
ATOM 706 O O . PHE A 1 89 ? -16.626 0.099 6.886 1.00 87.62 89 PHE A O 1
ATOM 713 N N . SER A 1 90 ? -18.805 0.050 6.366 1.00 87.62 90 SER A N 1
ATOM 714 C CA . SER A 1 90 ? -18.759 -1.353 5.954 1.00 87.62 90 SER A CA 1
ATOM 715 C C . SER A 1 90 ? -18.374 -1.441 4.481 1.00 87.62 90 SER A C 1
ATOM 717 O O . SER A 1 90 ? -18.821 -0.630 3.667 1.00 87.62 90 SER A O 1
ATOM 719 N N . VAL A 1 91 ? -17.587 -2.453 4.120 1.00 77.94 91 VAL A N 1
ATOM 720 C CA . VAL A 1 91 ? -17.178 -2.695 2.725 1.00 77.94 91 VAL A CA 1
ATOM 721 C C . VAL A 1 91 ? -18.392 -2.800 1.795 1.00 77.94 91 VAL A C 1
ATOM 723 O O . VAL A 1 91 ? -18.371 -2.257 0.693 1.00 77.94 91 VAL A O 1
ATOM 726 N N . ASP A 1 92 ? -19.490 -3.406 2.253 1.00 82.00 92 ASP A N 1
ATOM 727 C CA . ASP A 1 92 ? -20.722 -3.528 1.465 1.00 82.00 92 ASP A CA 1
ATOM 728 C C . ASP A 1 92 ? -21.407 -2.177 1.223 1.00 82.00 92 ASP A C 1
ATOM 730 O O . ASP A 1 92 ? -21.876 -1.912 0.112 1.00 82.00 92 ASP A O 1
ATOM 734 N N . LYS A 1 93 ? -21.452 -1.298 2.238 1.00 78.88 93 LYS A N 1
ATOM 735 C CA . LYS A 1 93 ? -21.973 0.066 2.068 1.00 78.88 93 LYS A CA 1
ATOM 736 C C . LYS A 1 93 ? -21.083 0.862 1.115 1.00 78.88 93 LYS A C 1
ATOM 738 O O . LYS A 1 93 ? -21.620 1.511 0.224 1.00 78.88 93 LYS A O 1
ATOM 743 N N . MET A 1 94 ? -19.759 0.741 1.228 1.00 78.62 94 MET A N 1
ATOM 744 C CA . MET A 1 94 ? -18.832 1.412 0.312 1.00 78.62 94 MET A CA 1
ATOM 745 C C . MET A 1 94 ? -19.008 0.950 -1.133 1.00 78.62 94 MET A C 1
ATOM 747 O O . MET A 1 94 ? -19.097 1.784 -2.023 1.00 78.62 94 MET A O 1
ATOM 751 N N . LYS A 1 95 ? -19.146 -0.359 -1.385 1.00 76.69 95 LYS A N 1
ATOM 752 C CA . LYS A 1 95 ? -19.420 -0.882 -2.735 1.00 76.69 95 LYS A CA 1
ATOM 753 C C . LYS A 1 95 ? -20.726 -0.332 -3.309 1.00 76.69 95 LYS A C 1
ATOM 755 O O . LYS A 1 95 ? -20.777 0.040 -4.477 1.00 76.69 95 LYS A O 1
ATOM 760 N N . LYS A 1 96 ? -21.787 -0.261 -2.498 1.00 78.38 96 LYS A N 1
ATOM 761 C CA . LYS A 1 96 ? -23.069 0.333 -2.916 1.00 78.38 96 LYS A CA 1
ATOM 762 C C . LYS A 1 96 ? -22.940 1.831 -3.201 1.00 78.38 96 LYS A C 1
ATOM 764 O O . LYS A 1 96 ? -23.547 2.308 -4.150 1.00 78.38 96 LYS A O 1
ATOM 769 N N . MET A 1 97 ? -22.154 2.559 -2.409 1.00 74.06 97 MET A N 1
ATOM 770 C CA . MET A 1 97 ? -21.879 3.980 -2.634 1.00 74.06 97 MET A CA 1
ATOM 771 C C . MET A 1 97 ? -21.059 4.198 -3.898 1.00 74.06 97 MET A C 1
ATOM 773 O O . MET A 1 97 ? -21.463 5.003 -4.724 1.00 74.06 97 MET A O 1
ATOM 777 N N . ALA A 1 98 ? -19.981 3.440 -4.099 1.00 72.88 98 ALA A N 1
ATOM 778 C CA . ALA A 1 98 ? -19.173 3.503 -5.312 1.00 72.88 98 ALA A CA 1
ATOM 779 C C . ALA A 1 98 ? -20.040 3.323 -6.567 1.00 72.88 98 ALA A C 1
ATOM 781 O O . ALA A 1 98 ? -19.879 4.055 -7.530 1.00 72.88 98 ALA A O 1
ATOM 782 N N . LYS A 1 99 ? -21.032 2.424 -6.528 1.00 70.31 99 LYS A N 1
ATOM 783 C CA . LYS A 1 99 ? -22.010 2.262 -7.617 1.00 70.31 99 LYS A CA 1
ATOM 784 C C . LYS A 1 99 ? -22.982 3.437 -7.783 1.00 70.31 99 LYS A C 1
ATOM 786 O O . LYS A 1 99 ? -23.420 3.671 -8.893 1.00 70.31 99 LYS A O 1
ATOM 791 N N . LYS A 1 100 ? -23.346 4.143 -6.707 1.00 65.12 100 LYS A N 1
ATOM 792 C CA . LYS A 1 100 ? -24.263 5.301 -6.750 1.00 65.12 100 LYS A CA 1
ATOM 793 C C . LYS A 1 100 ? -23.575 6.612 -7.141 1.00 65.12 100 LYS A C 1
ATOM 795 O O . LYS A 1 100 ? -24.222 7.478 -7.709 1.00 65.12 100 LYS A O 1
ATOM 800 N N . PHE A 1 101 ? -22.301 6.773 -6.783 1.00 61.72 101 PHE A N 1
ATOM 801 C CA . PHE A 1 101 ? -21.486 7.942 -7.133 1.00 61.72 101 PHE A CA 1
ATOM 802 C C . PHE A 1 101 ? -20.822 7.813 -8.508 1.00 61.72 101 PHE A C 1
ATOM 804 O O . PHE A 1 101 ? -20.337 8.807 -9.036 1.00 61.72 101 PHE A O 1
ATOM 811 N N . LYS A 1 102 ? -20.837 6.616 -9.106 1.00 57.16 102 LYS A N 1
ATOM 812 C CA . LYS A 1 102 ? -20.707 6.444 -10.554 1.00 57.16 102 LYS A CA 1
ATOM 813 C C . LYS A 1 102 ? -22.012 6.923 -11.199 1.00 57.16 102 LYS A C 1
ATOM 815 O O . LYS A 1 102 ? -22.952 6.151 -11.341 1.00 57.16 102 LYS A O 1
ATOM 820 N N . SER A 1 103 ? -22.107 8.226 -11.445 1.00 44.28 103 SER A N 1
ATOM 821 C CA . SER A 1 103 ? -23.173 8.842 -12.239 1.00 44.28 103 SER A CA 1
ATOM 822 C C . SER A 1 103 ? -23.059 8.427 -13.708 1.00 44.28 103 SER A C 1
ATOM 824 O O . SER A 1 103 ? -21.943 8.282 -14.202 1.00 44.28 103 SER A O 1
ATOM 826 N N . ASP A 1 104 ? -24.197 8.337 -14.400 1.00 45.38 104 ASP A N 1
ATOM 827 C CA . ASP A 1 104 ? -24.353 8.009 -15.832 1.00 45.38 104 ASP A CA 1
ATOM 828 C C . ASP A 1 104 ? -23.586 8.933 -16.817 1.00 45.38 104 ASP A C 1
ATOM 830 O O . ASP A 1 104 ? -23.589 8.672 -18.012 1.00 45.38 104 ASP A O 1
ATOM 834 N N . ASP A 1 105 ? -22.890 9.974 -16.337 1.00 40.91 105 ASP A N 1
ATOM 835 C CA . ASP A 1 105 ? -22.126 10.946 -17.145 1.00 40.91 105 ASP A CA 1
ATOM 836 C C . ASP A 1 105 ? -20.595 10.821 -17.002 1.00 40.91 105 ASP A C 1
ATOM 838 O O . ASP A 1 105 ? -19.839 11.689 -17.444 1.00 40.91 105 ASP A O 1
ATOM 842 N N . SER A 1 106 ? -20.097 9.757 -16.369 1.00 40.62 106 SER A N 1
ATOM 843 C CA . SER A 1 106 ? -18.689 9.386 -16.504 1.00 40.62 106 SER A CA 1
ATOM 844 C C . SER A 1 106 ? -18.574 8.206 -17.460 1.00 40.62 106 SER A C 1
ATOM 846 O O . SER A 1 106 ? -18.936 7.096 -17.073 1.00 40.62 106 SER A O 1
ATOM 848 N N . ASP A 1 107 ? -17.953 8.418 -18.624 1.00 36.88 107 ASP A N 1
ATOM 849 C CA . ASP A 1 107 ? -17.323 7.398 -19.493 1.00 36.88 107 ASP A CA 1
ATOM 850 C C . ASP A 1 107 ? -16.197 6.612 -18.765 1.00 36.88 107 ASP A C 1
ATOM 852 O O . ASP A 1 107 ? -15.181 6.212 -19.329 1.00 36.88 107 ASP A O 1
ATOM 856 N N . GLY A 1 108 ? -16.321 6.429 -17.454 1.00 40.66 108 GLY A N 1
ATOM 857 C CA . GLY A 1 108 ? -15.461 5.633 -16.604 1.00 40.66 108 GLY A CA 1
ATOM 858 C C . GLY A 1 108 ? -16.230 4.404 -16.159 1.00 40.66 108 GLY A C 1
ATOM 859 O O . GLY A 1 108 ? -16.575 4.293 -14.977 1.00 40.66 108 GLY A O 1
ATOM 860 N N . ASP A 1 109 ? -16.513 3.504 -17.107 1.00 34.69 109 ASP A N 1
ATOM 861 C CA . ASP A 1 109 ? -17.105 2.202 -16.820 1.00 34.69 109 ASP A CA 1
ATOM 862 C C . ASP A 1 109 ? -16.474 1.597 -15.561 1.00 34.69 109 ASP A C 1
ATOM 864 O O . ASP A 1 109 ? -15.256 1.527 -15.391 1.00 34.69 109 ASP A O 1
ATOM 868 N N . ALA A 1 110 ? -17.314 1.083 -14.667 1.00 40.38 110 ALA A N 1
ATOM 869 C CA . ALA A 1 110 ? -16.858 0.087 -13.704 1.00 40.38 110 ALA A CA 1
ATOM 870 C C . ALA A 1 110 ? -16.376 -1.208 -14.379 1.00 40.38 110 ALA A C 1
ATOM 872 O O . ALA A 1 110 ? -15.736 -2.010 -13.705 1.00 40.38 110 ALA A O 1
ATOM 873 N N . ASP A 1 111 ? -16.653 -1.351 -15.676 1.00 38.41 111 ASP A N 1
ATOM 874 C CA . ASP A 1 111 ? -16.126 -2.366 -16.582 1.00 38.41 111 ASP A CA 1
ATOM 875 C C . ASP A 1 111 ? -14.816 -1.933 -17.279 1.00 38.41 111 ASP A C 1
ATOM 877 O O . ASP A 1 111 ? -14.154 -2.766 -17.886 1.00 38.41 111 ASP A O 1
ATOM 881 N N . ASN A 1 112 ? -14.341 -0.688 -17.095 1.00 39.16 112 ASN A N 1
ATOM 882 C CA . ASN A 1 112 ? -13.001 -0.233 -17.504 1.00 39.16 112 ASN A CA 1
ATOM 883 C C . ASN A 1 112 ? -11.929 -0.620 -16.473 1.00 39.16 112 ASN A C 1
ATOM 885 O O . ASN A 1 112 ? -10.914 0.063 -16.322 1.00 39.16 112 ASN A O 1
ATOM 889 N N . ALA A 1 113 ? -12.069 -1.781 -15.829 1.00 44.97 113 ALA A N 1
ATOM 890 C CA . ALA A 1 113 ? -10.875 -2.575 -15.578 1.00 44.97 113 ALA A CA 1
ATOM 891 C C . ALA A 1 113 ? -10.358 -3.012 -16.958 1.00 44.97 113 ALA A C 1
ATOM 893 O O . ALA A 1 113 ? -10.562 -4.160 -17.340 1.00 44.97 113 ALA A O 1
ATOM 894 N N . LYS A 1 114 ? -9.788 -2.067 -17.736 1.00 48.38 114 LYS A N 1
ATOM 895 C CA . LYS A 1 114 ? -9.189 -2.308 -19.053 1.00 48.38 114 LYS A CA 1
ATOM 896 C C . LYS A 1 114 ? -8.397 -3.591 -18.932 1.00 48.38 114 LYS A C 1
ATOM 898 O O . LYS A 1 114 ? -7.435 -3.580 -18.168 1.00 48.38 114 LYS A O 1
ATOM 903 N N . ASP A 1 115 ? -8.872 -4.651 -19.593 1.00 50.56 115 ASP A N 1
ATOM 904 C CA . ASP A 1 115 ? -8.337 -6.012 -19.603 1.00 50.56 115 ASP A CA 1
ATOM 905 C C . ASP A 1 115 ? -7.129 -6.185 -18.678 1.00 50.56 115 ASP A C 1
ATOM 907 O O . ASP A 1 115 ? -5.983 -6.207 -19.144 1.00 50.56 115 ASP A O 1
ATOM 911 N N . PHE A 1 116 ? -7.367 -6.243 -17.360 1.00 57.84 116 PHE A N 1
ATOM 912 C CA . PHE A 1 116 ? -6.291 -6.532 -16.423 1.00 57.84 116 PHE A CA 1
ATOM 913 C C . PHE A 1 116 ? -5.952 -8.010 -16.588 1.00 57.84 116 PHE A C 1
ATOM 915 O O . PHE A 1 116 ? -6.470 -8.887 -15.900 1.00 57.84 116 PHE A O 1
ATOM 922 N N . ASP A 1 117 ? -5.110 -8.276 -17.574 1.00 68.88 117 ASP A N 1
ATOM 923 C CA . ASP A 1 117 ? -4.493 -9.561 -17.805 1.00 68.88 117 ASP A CA 1
ATOM 924 C C . ASP A 1 117 ? -3.026 -9.434 -17.386 1.00 68.88 117 ASP A C 1
ATOM 926 O O . ASP A 1 117 ? -2.172 -9.069 -18.203 1.00 68.88 117 ASP A O 1
ATOM 930 N N . PRO A 1 118 ? -2.700 -9.709 -16.109 1.00 69.62 118 PRO A N 1
ATOM 931 C CA . PRO A 1 118 ? -1.328 -9.616 -15.637 1.00 69.62 118 PRO A CA 1
ATOM 932 C C . PRO A 1 118 ? -0.394 -10.526 -16.443 1.00 69.62 118 PRO A C 1
ATOM 934 O O . PRO A 1 118 ? 0.798 -10.236 -16.529 1.00 69.62 118 PRO A O 1
ATOM 937 N N . ALA A 1 119 ? -0.901 -11.582 -17.095 1.00 76.44 119 ALA A N 1
ATOM 938 C CA . ALA A 1 119 ? -0.076 -12.425 -17.950 1.00 76.44 119 ALA A CA 1
ATOM 939 C C . ALA A 1 119 ? 0.461 -11.672 -19.178 1.00 76.44 119 ALA A C 1
ATOM 941 O O . ALA A 1 119 ? 1.591 -11.939 -19.582 1.00 76.44 119 ALA A O 1
ATOM 942 N N . LYS A 1 120 ? -0.276 -10.692 -19.727 1.00 84.06 120 LYS A N 1
ATOM 943 C CA . LYS A 1 120 ? 0.185 -9.870 -20.867 1.00 84.06 120 LYS A CA 1
ATOM 944 C C . LYS A 1 120 ? 1.367 -8.967 -20.521 1.00 84.06 120 LYS A C 1
ATOM 946 O O . LYS A 1 120 ? 2.114 -8.580 -21.413 1.00 84.06 120 LYS A O 1
ATOM 951 N N . TRP A 1 121 ? 1.523 -8.602 -19.251 1.00 87.69 121 TRP A N 1
ATOM 952 C CA . TRP A 1 121 ? 2.534 -7.636 -18.802 1.00 87.69 121 TRP A CA 1
ATOM 953 C C . TRP A 1 121 ? 3.708 -8.282 -18.080 1.00 87.69 121 TRP A C 1
ATOM 955 O O . TRP A 1 121 ? 4.678 -7.601 -17.748 1.00 87.69 121 TRP A O 1
ATOM 965 N N . LYS A 1 122 ? 3.637 -9.588 -17.821 1.00 91.75 122 LYS A N 1
ATOM 966 C CA . LYS A 1 122 ? 4.723 -10.332 -17.193 1.00 91.75 122 LYS A CA 1
ATOM 967 C C . LYS A 1 122 ? 5.945 -10.329 -18.110 1.00 91.75 122 LYS A C 1
ATOM 969 O O . LYS A 1 122 ? 5.869 -10.778 -19.249 1.00 91.75 122 LYS A O 1
ATOM 974 N N . THR A 1 123 ? 7.088 -9.871 -17.605 1.00 94.62 123 THR A N 1
ATOM 975 C CA . THR A 1 123 ? 8.322 -9.807 -18.411 1.00 94.62 123 THR A CA 1
ATOM 976 C C . THR A 1 123 ? 9.183 -11.064 -18.281 1.00 94.62 123 THR A C 1
ATOM 978 O O . THR A 1 123 ? 10.046 -11.312 -19.116 1.00 94.62 123 THR A O 1
ATOM 981 N N . GLY A 1 124 ? 8.962 -11.856 -17.225 1.00 94.56 124 GLY A N 1
ATOM 982 C CA . GLY A 1 124 ? 9.807 -12.996 -16.859 1.00 94.56 124 GLY A CA 1
ATOM 983 C C . GLY A 1 124 ? 11.059 -12.613 -16.064 1.00 94.56 124 GLY A C 1
ATOM 984 O O . GLY A 1 124 ? 11.751 -13.499 -15.573 1.00 94.56 124 GLY A O 1
ATOM 985 N N . GLU A 1 125 ? 11.333 -11.318 -15.889 1.00 97.50 125 GLU A N 1
ATOM 986 C CA . GLU A 1 125 ? 12.431 -10.845 -15.046 1.00 97.50 125 GLU A CA 1
ATOM 987 C C . GLU A 1 125 ? 12.070 -11.000 -13.562 1.00 97.50 125 GLU A C 1
ATOM 989 O O . GLU A 1 125 ? 10.956 -10.670 -13.137 1.00 97.50 125 GLU A O 1
ATOM 994 N N . THR A 1 126 ? 13.032 -11.462 -12.764 1.00 97.56 126 THR A N 1
ATOM 995 C CA . THR A 1 126 ? 12.893 -11.616 -11.313 1.00 97.56 126 THR A CA 1
ATOM 996 C C . THR A 1 126 ? 14.036 -10.930 -10.574 1.00 97.56 126 THR A C 1
ATOM 998 O O . THR A 1 126 ? 15.147 -10.793 -11.091 1.00 97.56 126 THR A O 1
ATOM 1001 N N . LYS A 1 127 ? 13.766 -10.465 -9.352 1.00 97.38 127 LYS A N 1
ATOM 1002 C CA . LYS A 1 127 ? 14.794 -9.984 -8.420 1.00 97.38 127 LYS A CA 1
ATOM 1003 C C . LYS A 1 127 ? 14.313 -10.102 -6.981 1.00 97.38 127 LYS A C 1
ATOM 1005 O O . LYS A 1 127 ? 13.115 -10.074 -6.723 1.00 97.38 127 LYS A O 1
ATOM 1010 N N . THR A 1 128 ? 15.239 -10.146 -6.032 1.00 97.06 128 THR A N 1
ATOM 1011 C CA . THR A 1 128 ? 14.898 -10.134 -4.605 1.00 97.06 128 THR A CA 1
ATOM 1012 C C . THR A 1 128 ? 14.891 -8.705 -4.065 1.00 97.06 128 THR A C 1
ATOM 1014 O O . THR A 1 128 ? 15.878 -7.982 -4.203 1.00 97.06 128 THR A O 1
ATOM 1017 N N . LEU A 1 129 ? 13.796 -8.298 -3.422 1.00 95.62 129 LEU A N 1
ATOM 1018 C CA . LEU A 1 129 ? 13.678 -7.028 -2.702 1.00 95.62 129 LEU A CA 1
ATOM 1019 C C . LEU A 1 129 ? 13.229 -7.305 -1.269 1.00 95.62 129 LEU A C 1
ATOM 1021 O O . LEU A 1 129 ? 12.225 -7.972 -1.060 1.00 95.62 129 LEU A O 1
ATOM 1025 N N . PHE A 1 130 ? 13.969 -6.794 -0.280 1.00 94.88 130 PHE A N 1
ATOM 1026 C CA . PHE A 1 130 ? 13.652 -6.975 1.147 1.00 94.88 130 PHE A CA 1
ATOM 1027 C C . PHE A 1 130 ? 13.428 -8.443 1.567 1.00 94.88 130 PHE A C 1
ATOM 1029 O O . PHE A 1 130 ? 12.643 -8.714 2.464 1.00 94.88 130 PHE A O 1
ATOM 1036 N N . GLY A 1 131 ? 14.116 -9.391 0.919 1.00 92.38 131 GLY A N 1
ATOM 1037 C CA . GLY A 1 131 ? 13.961 -10.828 1.181 1.00 92.38 131 GLY A CA 1
ATOM 1038 C C . GLY A 1 131 ? 12.826 -11.512 0.411 1.00 92.38 131 GLY A C 1
ATOM 1039 O O . GLY A 1 131 ? 12.738 -12.732 0.462 1.00 92.38 131 GLY A O 1
ATOM 1040 N N . HIS A 1 132 ? 12.027 -10.766 -0.356 1.00 93.19 132 HIS A N 1
ATOM 1041 C CA . HIS A 1 132 ? 10.922 -11.297 -1.154 1.00 93.19 132 HIS A CA 1
ATOM 1042 C C . HIS A 1 132 ? 11.310 -11.442 -2.624 1.00 93.19 132 HIS A C 1
ATOM 1044 O O . HIS A 1 132 ? 11.884 -10.526 -3.227 1.00 93.19 132 HIS A O 1
ATOM 1050 N N . GLU A 1 133 ? 10.977 -12.585 -3.220 1.00 96.06 133 GLU A N 1
ATOM 1051 C CA . GLU A 1 133 ? 11.099 -12.783 -4.662 1.00 96.06 133 GLU A CA 1
ATOM 1052 C C . GLU A 1 133 ? 10.045 -11.939 -5.385 1.00 96.06 133 GLU A C 1
ATOM 1054 O O . GLU A 1 133 ? 8.840 -12.102 -5.189 1.00 96.06 133 GLU A O 1
ATOM 1059 N N . CYS A 1 134 ? 10.516 -11.012 -6.214 1.00 96.69 134 CYS A N 1
ATOM 1060 C CA . CYS A 1 134 ? 9.676 -10.125 -6.996 1.00 96.69 134 CYS A CA 1
ATOM 1061 C C . CYS A 1 134 ? 9.761 -10.475 -8.476 1.00 96.69 134 CYS A C 1
ATOM 1063 O O . CYS A 1 134 ? 10.852 -10.640 -9.022 1.00 96.69 134 CYS A O 1
ATOM 1065 N N . GLU A 1 135 ? 8.613 -10.480 -9.139 1.00 96.44 135 GLU A N 1
ATOM 1066 C CA . GLU A 1 135 ? 8.511 -10.531 -10.596 1.00 96.44 135 GLU A CA 1
ATOM 1067 C C . GLU A 1 135 ? 8.268 -9.119 -11.141 1.00 96.44 135 GLU A C 1
ATOM 1069 O O . GLU A 1 135 ? 7.559 -8.320 -10.519 1.00 96.44 135 GLU A O 1
ATOM 1074 N N . LEU A 1 136 ? 8.829 -8.813 -12.311 1.00 96.81 136 LEU A N 1
ATOM 1075 C CA . LEU A 1 136 ? 8.538 -7.571 -13.018 1.00 96.81 136 LEU A CA 1
ATOM 1076 C C . LEU A 1 136 ? 7.323 -7.721 -13.937 1.00 96.81 136 LEU A C 1
ATOM 1078 O O . LEU A 1 136 ? 7.251 -8.611 -14.789 1.00 96.81 136 LEU A O 1
ATOM 1082 N N . TYR A 1 137 ? 6.405 -6.772 -13.795 1.00 94.62 137 TYR A N 1
ATOM 1083 C CA . TYR A 1 137 ? 5.310 -6.526 -14.721 1.00 94.62 137 TYR A CA 1
ATOM 1084 C C . TYR A 1 137 ? 5.513 -5.154 -15.357 1.00 94.62 137 TYR A C 1
ATOM 1086 O O . TYR A 1 137 ? 5.806 -4.180 -14.660 1.00 94.62 137 TYR A O 1
ATOM 1094 N N . ARG A 1 138 ? 5.383 -5.070 -16.679 1.00 94.25 138 ARG A N 1
ATOM 1095 C CA . ARG A 1 138 ? 5.595 -3.841 -17.442 1.00 94.25 138 ARG A CA 1
ATOM 1096 C C . ARG A 1 138 ? 4.482 -3.654 -18.460 1.00 94.25 138 ARG A C 1
ATOM 1098 O O . ARG A 1 138 ? 4.196 -4.561 -19.236 1.00 94.25 138 ARG A O 1
ATOM 1105 N N . PHE A 1 139 ? 3.904 -2.461 -18.484 1.00 91.38 139 PHE A N 1
ATOM 1106 C CA . PHE A 1 139 ? 2.904 -2.080 -19.475 1.00 91.38 139 PHE A CA 1
ATOM 1107 C C . PHE A 1 139 ? 3.070 -0.620 -19.884 1.00 91.38 139 PHE A C 1
ATOM 1109 O O . PHE A 1 139 ? 3.627 0.188 -19.136 1.00 91.38 139 PHE A O 1
ATOM 1116 N N . THR A 1 140 ? 2.579 -0.293 -21.077 1.00 89.75 140 THR A N 1
ATOM 1117 C CA . THR A 1 140 ? 2.630 1.056 -21.640 1.00 89.75 140 THR A CA 1
ATOM 1118 C C . THR A 1 140 ? 1.237 1.462 -22.094 1.00 89.75 140 THR A C 1
ATOM 1120 O O . THR A 1 140 ? 0.596 0.727 -22.842 1.00 89.75 140 THR A O 1
ATOM 1123 N N . GLU A 1 141 ? 0.783 2.633 -21.660 1.00 84.94 141 GLU A N 1
ATOM 1124 C CA . GLU A 1 141 ? -0.527 3.189 -21.994 1.00 84.94 141 GLU A CA 1
ATOM 1125 C C . GLU A 1 141 ? -0.406 4.702 -22.189 1.00 84.94 141 GLU A C 1
ATOM 1127 O O . GLU A 1 141 ? 0.252 5.379 -21.400 1.00 84.94 141 GLU A O 1
ATOM 1132 N N . ASP A 1 142 ? -0.969 5.227 -23.280 1.00 85.25 142 ASP A N 1
ATOM 1133 C CA . ASP A 1 142 ? -0.909 6.650 -23.654 1.00 85.25 142 ASP A CA 1
ATOM 1134 C C . ASP A 1 142 ? 0.512 7.252 -23.619 1.00 85.25 142 ASP A C 1
ATOM 1136 O O . ASP A 1 142 ? 0.739 8.397 -23.224 1.00 85.25 142 ASP A O 1
ATOM 1140 N N . GLY A 1 143 ? 1.504 6.450 -24.021 1.00 85.25 143 GLY A N 1
ATOM 1141 C CA . GLY A 1 143 ? 2.919 6.826 -24.023 1.00 85.25 143 GLY A CA 1
ATOM 1142 C C . GLY A 1 143 ? 3.593 6.805 -22.647 1.00 85.25 143 GLY A C 1
ATOM 1143 O O . GLY A 1 143 ? 4.795 7.031 -22.575 1.00 85.25 143 GLY A O 1
ATOM 1144 N N . GLN A 1 144 ? 2.878 6.499 -21.564 1.00 89.94 144 GLN A N 1
ATOM 1145 C CA . GLN A 1 144 ? 3.465 6.296 -20.240 1.00 89.94 144 GLN A CA 1
ATOM 1146 C C . GLN A 1 144 ? 3.787 4.825 -20.022 1.00 89.94 144 GLN A C 1
ATOM 1148 O O . GLN A 1 144 ? 2.957 3.957 -20.276 1.00 89.94 144 GLN A O 1
ATOM 1153 N N . THR A 1 145 ? 4.983 4.534 -19.520 1.00 93.50 145 THR A N 1
ATOM 1154 C CA . THR A 1 145 ? 5.400 3.167 -19.191 1.00 93.50 145 THR A CA 1
ATOM 1155 C C . THR A 1 145 ? 5.429 2.982 -17.686 1.00 93.50 145 THR A C 1
ATOM 1157 O O . THR A 1 145 ? 6.079 3.746 -16.976 1.00 93.50 145 THR A O 1
ATOM 1160 N N . THR A 1 146 ? 4.766 1.937 -17.203 1.00 94.75 146 THR A N 1
ATOM 1161 C CA . THR A 1 146 ? 4.778 1.544 -15.796 1.00 94.75 146 THR A CA 1
ATOM 1162 C C . THR A 1 146 ? 5.548 0.242 -15.631 1.00 94.75 146 THR A C 1
ATOM 1164 O O . THR A 1 146 ? 5.295 -0.736 -16.331 1.00 94.75 146 THR A O 1
ATOM 1167 N N . GLU A 1 147 ? 6.470 0.222 -14.674 1.00 96.00 147 GLU A N 1
ATOM 1168 C CA . GLU A 1 147 ? 7.223 -0.954 -14.240 1.00 96.00 147 GLU A CA 1
ATOM 1169 C C . GLU A 1 147 ? 6.868 -1.266 -12.787 1.00 96.00 147 GLU A C 1
ATOM 1171 O O . GLU A 1 147 ? 7.059 -0.420 -11.916 1.00 96.00 147 GLU A O 1
ATOM 1176 N N . MET A 1 148 ? 6.375 -2.473 -12.514 1.00 95.81 148 MET A N 1
ATOM 1177 C CA . 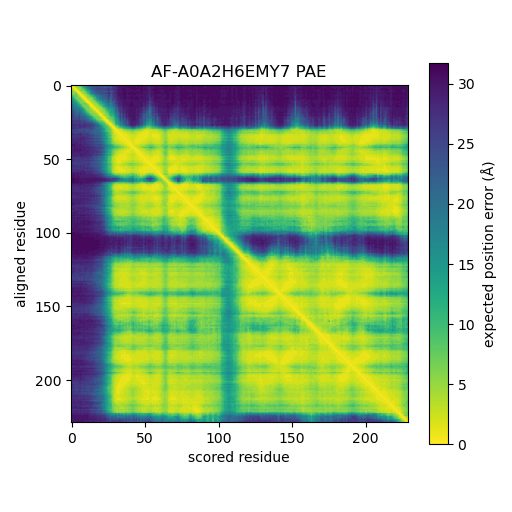MET A 1 148 ? 5.967 -2.929 -11.185 1.00 95.81 148 MET A CA 1
ATOM 1178 C C . MET A 1 148 ? 6.749 -4.172 -10.777 1.00 95.81 148 MET A C 1
ATOM 1180 O O . MET A 1 148 ? 6.597 -5.234 -11.375 1.00 95.81 148 MET A O 1
ATOM 1184 N N . TRP A 1 149 ? 7.542 -4.055 -9.718 1.00 97.56 149 TRP A N 1
ATOM 1185 C CA . TRP A 1 149 ? 8.133 -5.190 -9.019 1.00 97.56 149 TRP A CA 1
ATOM 1186 C C . TRP A 1 149 ? 7.184 -5.637 -7.914 1.00 97.56 149 TRP A C 1
ATOM 1188 O O . TRP A 1 149 ? 6.981 -4.907 -6.937 1.00 97.56 149 TRP A O 1
ATOM 1198 N N . VAL A 1 150 ? 6.598 -6.821 -8.086 1.00 95.31 150 VAL A N 1
ATOM 1199 C CA . VAL A 1 150 ? 5.549 -7.345 -7.203 1.00 95.31 150 VAL A CA 1
ATOM 1200 C C . VAL A 1 150 ? 5.983 -8.641 -6.530 1.00 95.31 150 VAL A C 1
ATOM 1202 O O . VAL A 1 150 ? 6.502 -9.540 -7.191 1.00 95.31 150 VAL A O 1
ATOM 1205 N N . ALA A 1 151 ? 5.723 -8.744 -5.231 1.00 94.44 151 ALA A N 1
ATOM 1206 C CA . ALA A 1 151 ? 5.803 -9.983 -4.469 1.00 94.44 151 ALA A CA 1
ATOM 1207 C C . ALA A 1 151 ? 4.406 -10.615 -4.349 1.00 94.44 151 ALA A C 1
ATOM 1209 O O . ALA A 1 151 ? 3.392 -9.913 -4.355 1.00 94.44 151 ALA A O 1
ATOM 1210 N N . LYS A 1 152 ? 4.345 -11.946 -4.254 1.00 90.44 152 LYS A N 1
ATOM 1211 C CA . LYS A 1 152 ? 3.082 -12.716 -4.172 1.00 90.44 152 LYS A CA 1
ATOM 1212 C C . LYS A 1 152 ? 2.865 -13.386 -2.812 1.00 90.44 152 LYS A C 1
ATOM 1214 O O . LYS A 1 152 ? 1.772 -13.871 -2.532 1.00 90.44 152 LYS A O 1
ATOM 1219 N N . ASP A 1 153 ? 3.900 -13.427 -1.981 1.00 88.75 153 ASP A N 1
ATOM 1220 C CA . ASP A 1 153 ? 3.928 -14.031 -0.645 1.00 88.75 153 ASP A CA 1
ATOM 1221 C C . ASP A 1 153 ? 3.490 -13.059 0.467 1.00 88.75 153 ASP A C 1
ATOM 1223 O O . ASP A 1 153 ? 3.146 -13.492 1.562 1.00 88.75 153 ASP A O 1
ATOM 1227 N N . MET A 1 154 ? 3.437 -11.755 0.181 1.00 86.62 154 MET A N 1
ATOM 1228 C CA . MET A 1 154 ? 3.059 -10.709 1.144 1.00 86.62 154 MET A CA 1
ATOM 1229 C C . MET A 1 154 ? 1.545 -10.437 1.245 1.00 86.62 154 MET A C 1
ATOM 1231 O O . MET A 1 154 ? 1.116 -9.624 2.066 1.00 86.62 154 MET A O 1
ATOM 1235 N N . GLY A 1 155 ? 0.725 -11.098 0.424 1.00 83.31 155 GLY A N 1
ATOM 1236 C CA . GLY A 1 155 ? -0.725 -10.888 0.384 1.00 83.31 155 GLY A CA 1
ATOM 1237 C C . GLY A 1 155 ? -1.173 -9.705 -0.490 1.00 83.31 155 GLY A C 1
ATOM 1238 O O . GLY A 1 155 ? -0.376 -9.044 -1.154 1.00 83.31 155 GLY A O 1
ATOM 1239 N N . ASN A 1 156 ? -2.474 -9.407 -0.477 1.00 83.31 156 ASN A N 1
ATOM 1240 C CA . ASN A 1 156 ? -3.050 -8.309 -1.259 1.00 83.31 156 ASN A CA 1
ATOM 1241 C C . ASN A 1 156 ? -2.620 -6.933 -0.713 1.00 83.31 156 ASN A C 1
ATOM 1243 O O . ASN A 1 156 ? -2.744 -6.650 0.482 1.00 83.31 156 ASN A O 1
ATOM 1247 N N . PHE A 1 157 ? -2.236 -6.011 -1.597 1.00 89.12 157 PHE A N 1
ATOM 1248 C CA . PHE A 1 157 ? -2.010 -4.614 -1.220 1.00 89.12 157 PHE A CA 1
ATOM 1249 C C . PHE A 1 157 ? -3.329 -3.852 -1.024 1.00 89.12 157 PHE A C 1
ATOM 1251 O O . PHE A 1 157 ? -4.015 -3.514 -1.989 1.00 89.12 157 PHE A O 1
ATOM 1258 N N . MET A 1 158 ? -3.680 -3.515 0.222 1.00 86.38 158 MET A N 1
ATOM 1259 C CA . MET A 1 158 ? -4.976 -2.879 0.516 1.00 86.38 158 MET A CA 1
ATOM 1260 C C . MET A 1 158 ? -5.132 -1.462 -0.028 1.00 86.38 158 MET A C 1
ATOM 1262 O O . MET A 1 158 ? -6.264 -1.027 -0.229 1.00 86.38 158 MET A O 1
ATOM 1266 N N . GLY A 1 159 ? -4.035 -0.762 -0.337 1.00 79.56 159 GLY A N 1
ATOM 1267 C CA . GLY A 1 159 ? -4.118 0.522 -1.034 1.00 79.56 159 GLY A CA 1
ATOM 1268 C C . GLY A 1 159 ? -4.859 0.402 -2.372 1.00 79.56 159 GLY A C 1
ATOM 1269 O O . GLY A 1 159 ? -5.660 1.270 -2.706 1.00 79.56 159 GLY A O 1
ATOM 1270 N N . ALA A 1 160 ? -4.686 -0.711 -3.091 1.00 81.38 160 ALA A N 1
ATOM 1271 C CA . ALA A 1 160 ? -5.359 -0.986 -4.362 1.00 81.38 160 ALA A CA 1
ATOM 1272 C C . ALA A 1 160 ? -6.812 -1.473 -4.223 1.00 81.38 160 ALA A C 1
ATOM 1274 O O . ALA A 1 160 ? -7.565 -1.445 -5.187 1.00 81.38 160 ALA A O 1
ATOM 1275 N N . GLN A 1 161 ? -7.231 -1.906 -3.031 1.00 76.69 161 GLN A N 1
ATOM 1276 C CA . GLN A 1 161 ? -8.543 -2.532 -2.820 1.00 76.69 161 GLN A CA 1
ATOM 1277 C C . GLN A 1 161 ? -9.607 -1.559 -2.297 1.00 76.69 161 GLN A C 1
ATOM 1279 O O . GLN A 1 161 ? -10.716 -1.985 -1.970 1.00 76.69 161 GLN A O 1
ATOM 1284 N N . ASN A 1 162 ? -9.289 -0.266 -2.173 1.00 75.75 162 ASN A N 1
ATOM 1285 C CA . ASN A 1 162 ? -10.222 0.727 -1.656 1.00 75.75 162 ASN A CA 1
ATOM 1286 C C . ASN A 1 162 ? -11.350 0.994 -2.678 1.00 75.75 162 ASN A C 1
ATOM 1288 O O . ASN A 1 162 ? -11.102 1.639 -3.696 1.00 75.75 162 ASN A O 1
ATOM 1292 N N . PRO A 1 163 ? -12.606 0.582 -2.411 1.00 69.56 163 PRO A N 1
ATOM 1293 C CA . PRO A 1 163 ? -13.724 0.808 -3.332 1.00 69.56 163 PRO A CA 1
ATOM 1294 C C . PRO A 1 163 ? -14.107 2.289 -3.471 1.00 69.56 163 PRO A C 1
ATOM 1296 O O . PRO A 1 163 ? -14.881 2.633 -4.358 1.00 69.56 163 PRO A O 1
ATOM 1299 N N . MET A 1 164 ? -13.608 3.152 -2.584 1.00 70.44 164 MET A N 1
ATOM 1300 C CA . MET A 1 164 ? -13.778 4.604 -2.634 1.00 70.44 164 MET A CA 1
ATOM 1301 C C . MET A 1 164 ? -12.534 5.326 -3.168 1.00 70.44 164 MET A C 1
ATOM 1303 O O . MET A 1 164 ? -12.402 6.533 -2.970 1.00 70.44 164 MET A O 1
ATOM 1307 N N . ALA A 1 165 ? -11.595 4.608 -3.792 1.00 72.06 165 ALA A N 1
ATOM 1308 C CA . ALA A 1 165 ? -10.476 5.244 -4.469 1.00 72.06 165 ALA A CA 1
ATOM 1309 C C . ALA A 1 165 ? -11.007 6.268 -5.496 1.00 72.06 165 ALA A C 1
ATOM 1311 O O . ALA A 1 165 ? -11.943 5.948 -6.239 1.00 72.06 165 ALA A O 1
ATOM 1312 N N . PRO A 1 166 ? -10.477 7.504 -5.519 1.00 69.50 166 PRO A N 1
ATOM 1313 C CA . PRO A 1 166 ? -10.894 8.497 -6.499 1.00 69.50 166 PRO A CA 1
ATOM 1314 C C . PRO A 1 166 ? -10.589 8.002 -7.917 1.00 69.50 166 PRO A C 1
ATOM 1316 O O . PRO A 1 166 ? -9.629 7.266 -8.133 1.00 69.50 166 PRO A O 1
ATOM 1319 N N . SER A 1 167 ? -11.363 8.447 -8.909 1.00 69.94 167 SER A N 1
ATOM 1320 C CA . SER A 1 167 ? -11.104 8.121 -10.323 1.00 69.94 167 SER A CA 1
ATOM 1321 C C . SER A 1 167 ? -9.727 8.598 -10.804 1.00 69.94 167 SER A C 1
ATOM 1323 O O . SER A 1 167 ? -9.177 8.043 -11.749 1.00 69.94 167 SER A O 1
ATOM 1325 N N . SER A 1 168 ? -9.141 9.585 -10.121 1.00 72.38 168 SER A N 1
ATOM 1326 C CA . SER A 1 168 ? -7.774 10.068 -10.331 1.00 72.38 168 SER A CA 1
ATOM 1327 C C . SER A 1 168 ? -6.682 9.192 -9.699 1.00 72.38 168 SER A C 1
ATOM 1329 O O . SER A 1 168 ? -5.505 9.547 -9.773 1.00 72.38 168 SER A O 1
ATOM 1331 N N . SER A 1 169 ? -7.026 8.068 -9.057 1.00 76.75 169 SER A N 1
ATOM 1332 C CA . SER A 1 169 ? -6.033 7.121 -8.547 1.00 76.75 169 SER A CA 1
ATOM 1333 C C . SER A 1 169 ? -5.147 6.587 -9.678 1.00 76.75 169 SER A C 1
ATOM 1335 O O . SER A 1 169 ? -5.658 6.312 -10.767 1.00 76.75 169 SER A O 1
ATOM 1337 N N . PRO A 1 170 ? -3.838 6.381 -9.432 1.00 83.94 170 PRO A N 1
ATOM 1338 C CA . PRO A 1 170 ? -2.923 5.884 -10.451 1.00 83.94 170 PRO A CA 1
ATOM 1339 C C . PRO A 1 170 ? -3.414 4.582 -11.088 1.00 83.94 170 PRO A C 1
ATOM 1341 O O . PRO A 1 170 ? -3.862 3.673 -10.391 1.00 83.94 170 PRO A O 1
ATOM 1344 N N . LEU A 1 171 ? -3.273 4.470 -12.407 1.00 84.00 171 LEU A N 1
ATOM 1345 C CA . LEU A 1 171 ? -3.732 3.313 -13.178 1.00 84.00 171 LEU A CA 1
ATOM 1346 C C . LEU A 1 171 ? -3.186 1.980 -12.637 1.00 84.00 171 LEU A C 1
ATOM 1348 O O . LEU A 1 171 ? -3.940 1.026 -12.460 1.00 84.00 171 LEU A O 1
ATOM 1352 N N . TRP A 1 172 ? -1.898 1.939 -12.286 1.00 87.06 172 TRP A N 1
ATOM 1353 C CA . TRP A 1 172 ? -1.262 0.750 -11.713 1.00 87.06 172 TRP A CA 1
ATOM 1354 C C . TRP A 1 172 ? -1.954 0.270 -10.429 1.00 87.06 172 TRP A C 1
ATOM 1356 O O . TRP A 1 172 ? -2.046 -0.926 -10.175 1.00 87.06 172 TRP A O 1
ATOM 1366 N N . GLN A 1 173 ? -2.484 1.192 -9.620 1.00 87.19 173 GLN A N 1
ATOM 1367 C CA . GLN A 1 173 ? -3.178 0.861 -8.380 1.00 87.19 173 GLN A CA 1
ATOM 1368 C C . GLN A 1 173 ? -4.550 0.246 -8.671 1.00 87.19 173 GLN A C 1
ATOM 1370 O O . GLN A 1 173 ? -4.946 -0.693 -7.988 1.00 87.19 173 GLN A O 1
ATOM 1375 N N . GLN A 1 174 ? -5.251 0.733 -9.698 1.00 82.25 174 GLN A N 1
ATOM 1376 C CA . GLN A 1 174 ? -6.527 0.161 -10.143 1.00 82.25 174 GLN A CA 1
ATOM 1377 C C . GLN A 1 174 ? -6.335 -1.260 -10.684 1.00 82.25 174 GLN A C 1
ATOM 1379 O O . GLN A 1 174 ? -7.117 -2.155 -10.385 1.00 82.25 174 GLN A O 1
ATOM 1384 N N . GLN A 1 175 ? -5.248 -1.480 -11.418 1.00 81.88 175 GLN A N 1
ATOM 1385 C CA . GLN A 1 175 ? -4.880 -2.775 -11.984 1.00 81.88 175 GLN A CA 1
ATOM 1386 C C . GLN A 1 175 ? -4.520 -3.822 -10.917 1.00 81.88 175 GLN A C 1
ATOM 1388 O O . GLN A 1 175 ? -4.804 -5.001 -11.084 1.00 81.88 175 GLN A O 1
ATOM 1393 N N . LEU A 1 176 ? -3.951 -3.417 -9.779 1.00 85.50 176 LEU A N 1
ATOM 1394 C CA . LEU A 1 176 ? -3.695 -4.342 -8.668 1.00 85.50 176 LEU A CA 1
ATOM 1395 C C . LEU A 1 176 ? -4.972 -4.762 -7.914 1.00 85.50 176 LEU A C 1
ATOM 1397 O O . LEU A 1 176 ? -4.921 -5.709 -7.116 1.00 85.50 176 LEU A O 1
ATOM 1401 N N . ALA A 1 177 ? -6.110 -4.094 -8.131 1.00 80.88 177 ALA A N 1
ATOM 1402 C CA . ALA A 1 177 ? -7.369 -4.451 -7.486 1.00 80.88 177 ALA A CA 1
ATOM 1403 C C . ALA A 1 177 ? -7.777 -5.894 -7.840 1.00 80.88 177 ALA A C 1
ATOM 1405 O O . ALA A 1 177 ? -7.638 -6.346 -8.970 1.00 80.88 177 ALA A O 1
ATOM 1406 N N . GLY A 1 178 ? -8.255 -6.657 -6.855 1.00 77.38 178 GLY A N 1
ATOM 1407 C CA . GLY A 1 178 ? -8.610 -8.071 -7.040 1.00 77.38 178 GLY A CA 1
ATOM 1408 C C . GLY A 1 178 ? -7.438 -9.053 -7.202 1.00 77.38 178 GLY A C 1
ATOM 1409 O O . GLY A 1 178 ? -7.677 -10.257 -7.251 1.00 77.38 178 GLY A O 1
ATOM 1410 N N . THR A 1 179 ? -6.187 -8.585 -7.229 1.00 83.81 179 THR A N 1
ATOM 1411 C CA . THR A 1 179 ? -4.995 -9.451 -7.279 1.00 83.81 179 THR A CA 1
ATOM 1412 C C . THR A 1 179 ? -4.432 -9.766 -5.894 1.00 83.81 179 THR A C 1
ATOM 1414 O O . THR A 1 179 ? -4.706 -9.056 -4.925 1.00 83.81 179 THR A O 1
ATOM 1417 N N . ASN A 1 180 ? -3.572 -10.788 -5.831 1.00 85.62 180 ASN A N 1
ATOM 1418 C CA . ASN A 1 180 ? -2.706 -11.073 -4.680 1.00 85.62 180 ASN A CA 1
ATOM 1419 C C . ASN A 1 180 ? -1.287 -10.513 -4.854 1.00 85.62 180 ASN A C 1
ATOM 1421 O O . ASN A 1 180 ? -0.308 -11.117 -4.425 1.00 85.62 180 ASN A O 1
ATOM 1425 N N . PHE A 1 181 ? -1.155 -9.396 -5.569 1.00 90.25 181 PHE A N 1
ATOM 1426 C CA . PHE A 1 181 ? 0.134 -8.752 -5.779 1.00 90.25 181 PHE A CA 1
ATOM 1427 C C . PHE A 1 181 ? 0.369 -7.683 -4.716 1.00 90.25 181 PHE A C 1
ATOM 1429 O O . PHE A 1 181 ? -0.483 -6.826 -4.455 1.00 90.25 181 PHE A O 1
ATOM 1436 N N . PHE A 1 182 ? 1.568 -7.715 -4.147 1.00 93.38 182 PHE A N 1
ATOM 1437 C CA . PHE A 1 182 ? 2.079 -6.688 -3.261 1.00 93.38 182 PHE A CA 1
ATOM 1438 C C . PHE A 1 182 ? 3.205 -5.926 -3.973 1.00 93.38 182 PHE A C 1
ATOM 1440 O O . PHE A 1 182 ? 4.249 -6.516 -4.254 1.00 93.38 182 PHE A O 1
ATOM 1447 N N . PRO A 1 183 ? 3.036 -4.637 -4.310 1.00 95.25 183 PRO A N 1
ATOM 1448 C CA . PRO A 1 183 ? 4.066 -3.879 -5.005 1.00 95.25 183 PRO A CA 1
ATOM 1449 C C . PRO A 1 183 ? 5.169 -3.460 -4.027 1.00 95.25 183 PRO A C 1
ATOM 1451 O O . PRO A 1 183 ? 4.915 -2.743 -3.058 1.00 95.25 183 PRO A O 1
ATOM 1454 N N . LEU A 1 184 ? 6.412 -3.862 -4.302 1.00 96.94 184 LEU A N 1
ATOM 1455 C CA . LEU A 1 184 ? 7.585 -3.387 -3.556 1.00 96.94 184 LEU A CA 1
ATOM 1456 C C . LEU A 1 184 ? 8.209 -2.164 -4.227 1.00 96.94 184 LEU A C 1
ATOM 1458 O O . LEU A 1 184 ? 8.833 -1.336 -3.562 1.00 96.94 184 LEU A O 1
ATOM 1462 N N . GLN A 1 185 ? 8.031 -2.034 -5.541 1.00 97.62 185 GLN A N 1
ATOM 1463 C CA . GLN A 1 185 ? 8.466 -0.873 -6.301 1.00 97.62 185 GLN A CA 1
ATOM 1464 C C . GLN A 1 185 ? 7.600 -0.703 -7.548 1.00 97.62 185 GLN A C 1
ATOM 1466 O O . GLN A 1 185 ? 7.408 -1.650 -8.303 1.00 97.62 185 GLN A O 1
ATOM 1471 N N . VAL A 1 186 ? 7.134 0.515 -7.789 1.00 96.88 186 VAL A N 1
ATOM 1472 C CA . VAL A 1 186 ? 6.475 0.939 -9.020 1.00 96.88 186 VAL A CA 1
ATOM 1473 C C . VAL A 1 186 ? 7.189 2.177 -9.537 1.00 96.88 186 VAL A C 1
ATOM 1475 O O . VAL A 1 186 ? 7.415 3.127 -8.788 1.00 96.88 186 VAL A O 1
ATOM 1478 N N . ILE A 1 187 ? 7.562 2.163 -10.811 1.00 96.69 187 ILE A N 1
ATOM 1479 C CA . ILE A 1 187 ? 8.180 3.292 -11.502 1.00 96.69 187 ILE A CA 1
ATOM 1480 C C . ILE A 1 187 ? 7.294 3.627 -12.690 1.00 96.69 187 ILE A C 1
ATOM 1482 O O . ILE A 1 187 ? 7.060 2.776 -13.544 1.00 96.69 187 ILE A O 1
ATOM 1486 N N . VAL A 1 188 ? 6.828 4.868 -12.747 1.00 94.81 188 VAL A N 1
ATOM 1487 C CA . VAL A 1 188 ? 6.096 5.403 -13.891 1.00 94.81 188 VAL A CA 1
ATOM 1488 C C . VAL A 1 188 ? 7.022 6.359 -14.631 1.00 94.81 188 VAL A C 1
ATOM 1490 O O . VAL A 1 188 ? 7.665 7.228 -14.032 1.00 94.81 188 VAL A O 1
ATOM 1493 N N . LYS A 1 189 ? 7.135 6.143 -15.937 1.00 94.94 189 LYS A N 1
ATOM 1494 C CA . LYS A 1 189 ? 7.940 6.935 -16.861 1.00 94.94 189 LYS A CA 1
ATOM 1495 C C . LYS A 1 189 ? 7.021 7.578 -17.887 1.00 94.94 189 LYS A C 1
ATOM 1497 O O . LYS A 1 189 ? 6.097 6.929 -18.377 1.00 94.94 189 LYS A O 1
ATOM 1502 N N . ASP A 1 190 ? 7.287 8.833 -18.218 1.00 92.75 190 ASP A N 1
ATOM 1503 C CA . ASP A 1 190 ? 6.632 9.504 -19.336 1.00 92.75 190 ASP A CA 1
ATOM 1504 C C . ASP A 1 190 ? 7.135 8.976 -20.695 1.00 92.75 190 ASP A C 1
ATOM 1506 O O . ASP A 1 190 ? 7.983 8.080 -20.773 1.00 92.75 190 ASP A O 1
ATOM 1510 N N . LYS A 1 191 ? 6.602 9.549 -21.779 1.00 93.38 191 LYS A N 1
ATOM 1511 C CA . LYS A 1 191 ? 6.946 9.202 -23.168 1.00 93.38 191 LYS A CA 1
ATOM 1512 C C . LYS A 1 191 ? 8.420 9.403 -23.524 1.00 93.38 191 LYS A C 1
ATOM 1514 O O . LYS A 1 191 ? 8.904 8.763 -24.451 1.00 93.38 191 LYS A O 1
ATOM 1519 N N . ASP A 1 192 ? 9.119 10.269 -22.792 1.00 92.94 192 ASP A N 1
ATOM 1520 C CA . ASP A 1 192 ? 10.536 10.571 -22.992 1.00 92.94 192 ASP A CA 1
ATOM 1521 C C . ASP A 1 192 ? 11.422 9.673 -22.100 1.00 92.94 192 ASP A C 1
ATOM 1523 O O . ASP A 1 192 ? 12.647 9.797 -22.080 1.00 92.94 192 ASP A O 1
ATOM 1527 N N . GLY A 1 193 ? 10.808 8.745 -21.354 1.00 91.12 193 GLY A N 1
ATOM 1528 C CA . GLY A 1 193 ? 11.474 7.818 -20.445 1.00 91.12 193 GLY A CA 1
ATOM 1529 C C . GLY A 1 193 ? 11.839 8.431 -19.092 1.00 91.12 193 GLY A C 1
ATOM 1530 O O . GLY A 1 193 ? 12.482 7.762 -18.274 1.00 91.12 193 GLY A O 1
ATOM 1531 N N . LYS A 1 194 ? 11.435 9.677 -18.819 1.00 93.38 194 LYS A N 1
ATOM 1532 C CA . LYS A 1 194 ? 11.715 10.353 -17.552 1.00 93.38 194 LYS A CA 1
ATOM 1533 C C . LYS A 1 194 ? 10.752 9.859 -16.477 1.00 93.38 194 LYS A C 1
ATOM 1535 O O . LYS A 1 194 ? 9.547 9.760 -16.687 1.00 93.38 194 LYS A O 1
ATOM 1540 N N . VAL A 1 195 ? 11.286 9.570 -15.292 1.00 94.31 195 VAL A N 1
ATOM 1541 C CA . VAL A 1 195 ? 10.483 9.143 -14.138 1.00 94.31 195 VAL A CA 1
ATOM 1542 C C . VAL A 1 195 ? 9.647 10.321 -13.635 1.00 94.31 195 VAL A C 1
ATOM 1544 O O . VAL A 1 195 ? 10.207 11.310 -13.159 1.00 94.31 195 VAL A O 1
ATOM 1547 N N . ASN A 1 196 ? 8.322 10.210 -13.725 1.00 91.38 196 ASN A N 1
ATOM 1548 C CA . ASN A 1 196 ? 7.383 11.206 -13.198 1.00 91.38 196 ASN A CA 1
ATOM 1549 C C . ASN A 1 196 ? 6.822 10.792 -11.826 1.00 91.38 196 ASN A C 1
ATOM 1551 O O . ASN A 1 196 ? 6.585 11.646 -10.971 1.00 91.38 196 ASN A O 1
ATOM 1555 N N . SER A 1 197 ? 6.694 9.486 -11.577 1.00 94.00 197 SER A N 1
ATOM 1556 C CA . SER A 1 197 ? 6.239 8.943 -10.302 1.00 94.00 197 SER A CA 1
ATOM 1557 C C . SER A 1 197 ? 7.003 7.682 -9.909 1.00 94.00 197 SER A C 1
ATOM 1559 O O . SER A 1 197 ? 7.352 6.845 -10.743 1.00 94.00 197 SER A O 1
ATOM 1561 N N . LYS A 1 198 ? 7.255 7.538 -8.609 1.00 95.94 198 LYS A N 1
ATOM 1562 C CA . LYS A 1 198 ? 7.864 6.355 -8.012 1.00 95.94 198 LYS A CA 1
ATOM 1563 C C . LYS A 1 198 ? 7.159 6.021 -6.706 1.00 95.94 198 LYS A C 1
ATOM 1565 O O . LYS A 1 198 ? 7.042 6.874 -5.835 1.00 95.94 198 LYS A O 1
ATOM 1570 N N . PHE A 1 199 ? 6.727 4.780 -6.555 1.00 95.88 199 PHE A N 1
ATOM 1571 C CA . PHE A 1 199 ? 6.235 4.219 -5.301 1.00 95.88 199 PHE A CA 1
ATOM 1572 C C . PHE A 1 199 ? 7.204 3.117 -4.888 1.00 95.88 199 PHE A C 1
ATOM 1574 O O . PHE A 1 199 ? 7.473 2.220 -5.679 1.00 95.88 199 PHE A O 1
ATOM 1581 N N . GLU A 1 200 ? 7.772 3.163 -3.692 1.00 97.06 200 GLU A N 1
ATOM 1582 C CA . GLU A 1 200 ? 8.735 2.146 -3.270 1.00 97.06 200 GLU A CA 1
ATOM 1583 C C . GLU A 1 200 ? 8.681 1.860 -1.778 1.00 97.06 200 GLU A C 1
ATOM 1585 O O . GLU A 1 200 ? 8.482 2.755 -0.957 1.00 97.06 200 GLU A O 1
ATOM 1590 N N . VAL A 1 201 ? 8.904 0.599 -1.422 1.00 97.56 201 VAL A N 1
ATOM 1591 C CA . VAL A 1 201 ? 9.255 0.222 -0.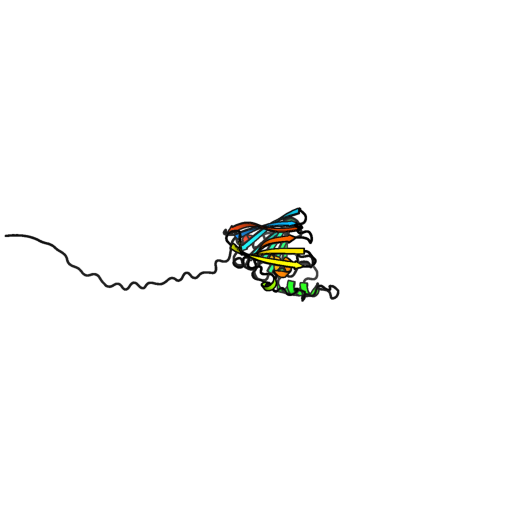057 1.00 97.56 201 VAL A CA 1
ATOM 1592 C C . VAL A 1 201 ? 10.665 0.732 0.217 1.00 97.56 201 VAL A C 1
ATOM 1594 O O . VAL A 1 201 ? 11.599 0.429 -0.521 1.00 97.56 201 VAL A O 1
ATOM 1597 N N . VAL A 1 202 ? 10.821 1.504 1.289 1.00 97.12 202 VAL A N 1
ATOM 1598 C CA . VAL A 1 202 ? 12.131 1.966 1.778 1.00 97.12 202 VAL A CA 1
ATOM 1599 C C . VAL A 1 202 ? 12.532 1.281 3.081 1.00 97.12 202 VAL A C 1
ATOM 1601 O O . VAL A 1 202 ? 13.699 1.305 3.458 1.00 97.12 202 VAL A O 1
ATOM 1604 N N . GLU A 1 203 ? 11.576 0.664 3.774 1.00 96.88 203 GLU A N 1
ATOM 1605 C CA . GLU A 1 203 ? 11.815 -0.125 4.978 1.00 96.88 203 GLU A CA 1
ATOM 1606 C C . GLU A 1 203 ? 10.754 -1.223 5.091 1.00 96.88 203 GLU A C 1
ATOM 1608 O O . GLU A 1 203 ? 9.566 -0.946 4.935 1.00 96.88 203 GLU A O 1
ATOM 1613 N N . LEU A 1 204 ? 11.179 -2.443 5.413 1.00 95.88 204 LEU A N 1
ATOM 1614 C CA . LEU A 1 204 ? 10.315 -3.572 5.747 1.00 95.88 204 LEU A CA 1
ATOM 1615 C C . LEU A 1 204 ? 10.873 -4.220 7.013 1.00 95.88 204 LEU A C 1
ATOM 1617 O O . LEU A 1 204 ? 12.037 -4.615 7.051 1.00 95.88 204 LEU A O 1
ATOM 1621 N N . LYS A 1 205 ? 10.062 -4.261 8.071 1.00 94.81 205 LYS A N 1
ATOM 1622 C CA . LYS A 1 205 ? 10.430 -4.812 9.377 1.00 94.81 205 LYS A CA 1
ATOM 1623 C C . LYS A 1 205 ? 9.351 -5.763 9.863 1.00 94.81 205 LYS A C 1
ATOM 1625 O O . LYS A 1 205 ? 8.295 -5.307 10.312 1.00 94.81 205 LYS A O 1
ATOM 1630 N N . GLU A 1 206 ? 9.660 -7.052 9.836 1.00 92.19 206 GLU A N 1
ATOM 1631 C CA . GLU A 1 206 ? 8.921 -8.055 10.598 1.00 92.19 206 GLU A CA 1
ATOM 1632 C C . GLU A 1 206 ? 9.098 -7.778 12.091 1.00 92.19 206 GLU A C 1
ATOM 1634 O O . GLU A 1 206 ? 10.217 -7.691 12.601 1.00 92.19 206 GLU A O 1
ATOM 1639 N N . GLN A 1 207 ? 7.989 -7.554 12.782 1.00 93.19 207 GLN A N 1
ATOM 1640 C CA . GLN A 1 207 ? 7.980 -7.275 14.213 1.00 93.19 207 GLN A CA 1
ATOM 1641 C C . GLN A 1 207 ? 6.586 -7.530 14.761 1.00 93.19 207 GLN A C 1
ATOM 1643 O O . GLN A 1 207 ? 5.606 -7.351 14.038 1.00 93.19 207 GLN A O 1
ATOM 1648 N N . SER A 1 208 ? 6.487 -7.861 16.049 1.00 94.62 208 SER A N 1
ATOM 1649 C CA . SER A 1 208 ? 5.169 -7.917 16.669 1.00 94.62 208 SER A CA 1
ATOM 1650 C C . SER A 1 208 ? 4.575 -6.517 16.809 1.00 94.62 208 SER A C 1
ATOM 1652 O O . SER A 1 208 ? 5.262 -5.560 17.177 1.00 94.62 208 SER A O 1
ATOM 1654 N N . LEU A 1 209 ? 3.287 -6.404 16.516 1.00 96.31 209 LEU A N 1
ATOM 1655 C CA . LEU A 1 209 ? 2.513 -5.179 16.574 1.00 96.31 209 LEU A CA 1
ATOM 1656 C C . LEU A 1 209 ? 1.446 -5.274 17.665 1.00 96.31 209 LEU A C 1
ATOM 1658 O O . LEU A 1 209 ? 0.778 -6.298 17.823 1.00 96.31 209 LEU A O 1
ATOM 1662 N N . SER A 1 210 ? 1.249 -4.179 18.402 1.00 96.25 210 SER A N 1
ATOM 1663 C CA . SER A 1 210 ? 0.148 -4.076 19.365 1.00 96.25 210 SER A CA 1
ATOM 1664 C C . SER A 1 210 ? -1.201 -4.078 18.645 1.00 96.25 210 SER A C 1
ATOM 1666 O O . SER A 1 210 ? -1.365 -3.388 17.637 1.00 96.25 210 SER A O 1
ATOM 1668 N N . ASP A 1 211 ? -2.183 -4.788 19.202 1.00 94.69 211 ASP A N 1
ATOM 1669 C CA . ASP A 1 211 ? -3.561 -4.799 18.692 1.00 94.69 211 ASP A CA 1
ATOM 1670 C C . ASP A 1 211 ? -4.193 -3.399 18.719 1.00 94.69 211 ASP A C 1
ATOM 1672 O O . ASP A 1 211 ? -5.021 -3.068 17.870 1.00 94.69 211 ASP A O 1
ATOM 1676 N N . ASP A 1 212 ? -3.753 -2.536 19.641 1.00 94.94 212 ASP A N 1
ATOM 1677 C CA . ASP A 1 212 ? -4.229 -1.155 19.760 1.00 94.94 212 ASP A CA 1
ATOM 1678 C C . ASP A 1 212 ? -3.935 -0.312 18.517 1.00 94.94 212 ASP A C 1
ATOM 1680 O O . ASP A 1 212 ? -4.650 0.655 18.248 1.00 94.94 212 ASP A O 1
ATOM 1684 N N . LEU A 1 213 ? -2.928 -0.681 17.714 1.00 95.19 213 LEU A N 1
ATOM 1685 C CA . LEU A 1 213 ? -2.651 0.002 16.449 1.00 95.19 213 LEU A CA 1
ATOM 1686 C C . LEU A 1 213 ? -3.836 -0.088 15.487 1.00 95.19 213 LEU A C 1
ATOM 1688 O O . LEU A 1 213 ? -4.042 0.841 14.707 1.00 95.19 213 LEU A O 1
ATOM 1692 N N . PHE A 1 214 ? -4.618 -1.161 15.563 1.00 95.75 214 PHE A N 1
ATOM 1693 C CA . PHE A 1 214 ? -5.726 -1.463 14.658 1.00 95.75 214 PHE A CA 1
ATOM 1694 C C . PHE A 1 214 ? -7.098 -1.147 15.271 1.00 95.75 214 PHE A C 1
ATOM 1696 O O . PHE A 1 214 ? -8.137 -1.506 14.713 1.00 95.75 214 PHE A O 1
ATOM 1703 N N . ASN A 1 215 ? -7.122 -0.459 16.413 1.00 94.94 215 ASN A N 1
ATOM 1704 C CA . ASN A 1 215 ? -8.341 -0.028 17.086 1.00 94.94 215 ASN A CA 1
ATOM 1705 C C . ASN A 1 215 ? -8.463 1.501 17.067 1.00 94.94 215 ASN A C 1
ATOM 1707 O O . ASN A 1 215 ? -7.486 2.238 16.919 1.00 94.94 215 ASN A O 1
ATOM 1711 N N . VAL A 1 216 ? -9.692 1.996 17.218 1.00 94.38 216 VAL A N 1
ATOM 1712 C CA . VAL A 1 216 ? -9.931 3.432 17.401 1.00 94.38 216 VAL A CA 1
ATOM 1713 C C . VAL A 1 216 ? -9.407 3.838 18.783 1.00 94.38 216 VAL A C 1
ATOM 1715 O O . VAL A 1 216 ? -9.802 3.209 19.767 1.00 94.38 216 VAL A O 1
ATOM 1718 N N . PRO A 1 217 ? -8.561 4.878 18.895 1.00 92.94 217 PRO A N 1
ATOM 1719 C CA . PRO A 1 217 ? -8.069 5.318 20.193 1.00 92.94 217 PRO A CA 1
ATOM 1720 C C . PRO A 1 217 ? -9.201 5.808 21.104 1.00 92.94 217 PRO A C 1
ATOM 1722 O O . PRO A 1 217 ? -10.226 6.322 20.646 1.00 92.94 217 PRO A O 1
ATOM 1725 N N . SER A 1 218 ? -8.999 5.700 22.416 1.00 93.06 218 SER A N 1
ATOM 1726 C CA . SER A 1 218 ? -9.970 6.180 23.398 1.00 93.06 218 SER A CA 1
ATOM 1727 C C . SER A 1 218 ? -10.220 7.690 23.264 1.00 93.06 218 SER A C 1
ATOM 1729 O O . SER A 1 218 ? -9.330 8.478 22.940 1.00 93.06 218 SER A O 1
ATOM 1731 N N . GLY A 1 219 ? -11.471 8.104 23.492 1.00 92.75 219 GLY A N 1
ATOM 1732 C CA . GLY A 1 219 ? -11.883 9.511 23.413 1.00 92.75 219 GLY A CA 1
ATOM 1733 C C . GLY A 1 219 ? -12.129 10.050 21.999 1.00 92.75 219 GLY A C 1
ATOM 1734 O O . GLY A 1 219 ? -12.317 11.256 21.850 1.00 92.75 219 GLY A O 1
ATOM 1735 N N . TYR A 1 220 ? -12.134 9.193 20.972 1.00 95.38 220 TYR A N 1
ATOM 1736 C CA . TYR A 1 220 ? -12.528 9.579 19.617 1.00 95.38 220 TYR A CA 1
ATOM 1737 C C . TYR A 1 220 ? -14.038 9.449 19.420 1.00 95.38 220 TYR A C 1
ATOM 1739 O O . TYR A 1 220 ? -14.647 8.445 19.791 1.00 95.38 220 TYR A O 1
ATOM 1747 N N . ASN A 1 221 ? -14.634 10.446 18.773 1.00 94.94 221 ASN A N 1
ATOM 1748 C CA . ASN A 1 221 ? -16.065 10.477 18.494 1.00 94.94 221 ASN A CA 1
ATOM 1749 C C . ASN A 1 221 ? -16.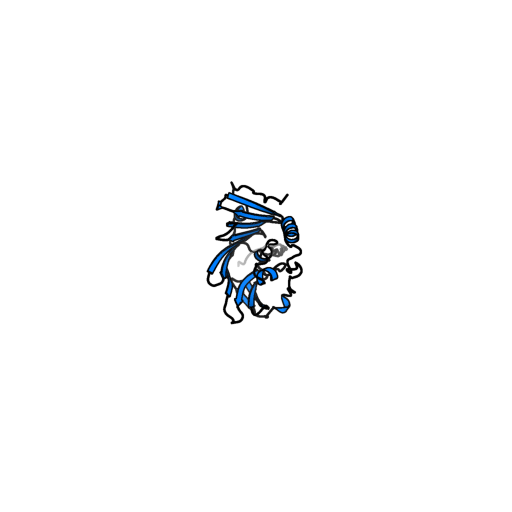366 9.926 17.101 1.00 94.94 221 ASN A C 1
ATOM 1751 O O . ASN A 1 221 ? -15.719 10.297 16.118 1.00 94.94 221 ASN A O 1
ATOM 1755 N N . LYS A 1 222 ? -17.379 9.061 17.006 1.00 93.81 222 LYS A N 1
ATOM 1756 C CA . LYS A 1 222 ? -17.867 8.581 15.713 1.00 93.81 222 LYS A CA 1
ATOM 1757 C C . LYS A 1 222 ? -18.657 9.686 15.033 1.00 93.81 222 LYS A C 1
ATOM 1759 O O . LYS A 1 222 ? -19.611 10.201 15.611 1.00 93.81 222 LYS A O 1
ATOM 1764 N N . VAL A 1 223 ? -18.308 9.993 13.793 1.00 90.25 223 VAL A N 1
ATOM 1765 C CA . VAL A 1 223 ? -19.072 10.902 12.940 1.00 90.25 223 VAL A CA 1
ATOM 1766 C C . VAL A 1 223 ? -19.735 10.089 11.841 1.00 90.25 223 VAL A C 1
ATOM 1768 O O . VAL A 1 223 ? -19.126 9.195 11.252 1.00 90.25 223 VAL A O 1
ATOM 1771 N N . SER A 1 224 ? -21.002 10.392 11.580 1.00 81.38 224 SER A N 1
ATOM 1772 C CA . SER A 1 224 ? -21.726 9.864 10.426 1.00 81.38 224 SER A CA 1
ATOM 1773 C C . SER A 1 224 ? -21.729 10.924 9.337 1.00 81.38 224 SER A C 1
ATOM 1775 O O . SER A 1 224 ? -21.942 12.100 9.627 1.00 81.38 224 SER A O 1
ATOM 1777 N N . ILE A 1 225 ? -21.504 10.529 8.089 1.00 69.56 225 ILE A N 1
ATOM 1778 C CA . ILE A 1 225 ? -21.622 11.460 6.968 1.00 69.56 225 ILE A CA 1
ATOM 1779 C C . ILE A 1 225 ? -23.123 11.659 6.677 1.00 69.56 225 ILE A C 1
ATOM 1781 O O . ILE A 1 225 ? -23.835 10.664 6.495 1.00 69.56 225 ILE A O 1
ATOM 1785 N N . PRO A 1 226 ? -23.636 12.904 6.648 1.00 55.72 226 PRO A N 1
ATOM 1786 C CA . PRO A 1 226 ? -25.022 13.180 6.272 1.00 55.72 226 PRO A CA 1
ATOM 1787 C C . PRO A 1 226 ? -25.367 12.547 4.915 1.00 55.72 226 PRO A C 1
ATOM 1789 O O . PRO A 1 226 ? -24.587 12.636 3.971 1.00 55.72 226 PRO A O 1
ATOM 1792 N N . GLY A 1 227 ? -26.520 11.877 4.820 1.00 59.34 227 GLY A N 1
ATOM 1793 C CA . GLY A 1 227 ? -26.916 11.112 3.626 1.00 59.34 227 GLY A CA 1
ATOM 1794 C C . GLY A 1 227 ? -26.461 9.642 3.603 1.0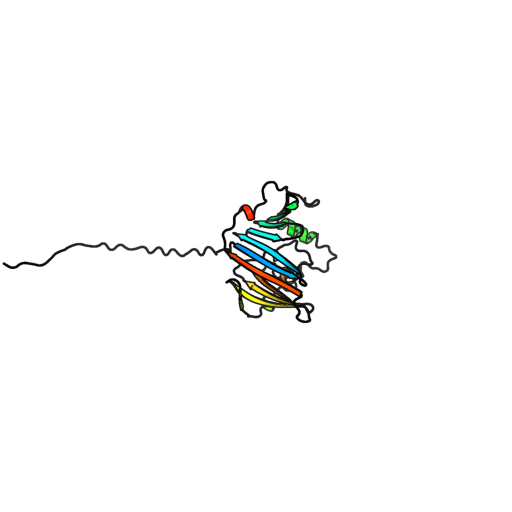0 59.34 227 GLY A C 1
ATOM 1795 O O . GLY A 1 227 ? -26.703 8.956 2.614 1.00 59.34 227 GLY A O 1
ATOM 1796 N N . MET A 1 228 ? -25.841 9.135 4.681 1.00 57.44 228 MET A N 1
ATOM 1797 C CA . MET A 1 228 ? -25.406 7.730 4.826 1.00 57.44 228 MET A CA 1
ATOM 1798 C C . MET A 1 228 ? -26.261 6.861 5.776 1.00 57.44 228 MET A C 1
ATOM 1800 O O . MET A 1 228 ? -25.744 5.893 6.354 1.00 57.44 228 MET A O 1
ATOM 1804 N N . ASN A 1 229 ? -27.556 7.171 5.922 1.00 49.47 229 ASN A N 1
ATOM 1805 C CA . ASN A 1 229 ? -28.510 6.315 6.646 1.00 49.47 229 ASN A CA 1
ATOM 1806 C C . ASN A 1 229 ? -28.950 5.125 5.783 1.00 49.47 229 ASN A C 1
ATOM 1808 O O . ASN A 1 229 ? -29.451 5.365 4.662 1.00 49.47 229 ASN A O 1
#

Solvent-accessible surface area (backbone atoms only — not comparable to full-atom values): 13744 Å² total; per-residue (Å²): 135,87,84,88,82,83,90,82,91,83,88,81,84,90,76,84,78,80,80,77,78,76,70,78,78,76,67,74,80,66,70,37,25,44,35,32,36,38,38,35,49,81,86,47,78,46,60,34,45,37,38,36,44,91,85,32,32,30,39,37,42,75,87,66,101,30,51,31,39,30,40,50,88,65,33,40,35,40,30,28,69,93,76,36,32,30,35,78,43,45,54,70,58,41,49,54,45,43,59,64,72,56,48,98,85,53,98,65,52,91,75,62,63,67,82,75,48,69,75,82,23,51,69,82,48,71,50,76,55,99,88,37,68,20,42,37,32,46,52,72,57,98,56,31,37,40,41,36,34,28,25,63,87,79,37,59,45,64,85,32,58,47,63,78,59,58,92,84,52,60,66,72,42,61,60,42,35,94,44,54,45,22,74,48,32,36,42,33,20,41,74,87,66,49,75,47,34,36,40,32,60,80,43,79,43,81,43,93,73,66,71,68,73,72,47,84,64,88,88,49,44,82,52,79,64,89,91,72,127

Mean predicted aligned error: 11.55 Å

pLDDT: mean 79.55, std 18.85, range [34.69, 97.62]

Radius of gyration: 26.86 Å; Cα contacts (8 Å, |Δi|>4): 369; chains: 1; bounding box: 73×89×67 Å

Secondary structure (DSSP, 8-state):
--------------------------------EEEEEEEEETTEEEEEEEEEETTEEEEE-SSSS-SEEEEETTEEEEEETTTTEEEEEEHHHHHHHHHHHS-TT----TT-STT--HHHHEEEEEEEETTEEEEEEEEEETTEEEEEEEESSS---GGGG-TT--TTS-HHHHHTTTS--EEEEEEEE-TTS-EEEEEEEEEEEE----GGGGSPPTTPEE-PPTT--

Sequence (229 aa):
MKLNTMKVFLIFSLMITFLFSASPIDAQKTFEGKIKFKVTNNGEDMSMNYYMKNGEIRIDMPGGMGGAMIYKGKKMIIINPQQKMYMEFSVDKMKKMAKKFKSDDSDGDADNAKDFDPAKWKTGETKTLFGHECELYRFTEDGQTTEMWVAKDMGNFMGAQNPMAPSSSPLWQQQLAGTNFFPLQVIVKDKDGKVNSKFEVVELKEQSLSDDLFNVPSGYNKVSIPGMN

Nearest PDB structures (foldseek):
  7zgn-assembly1_A  TM=4.978E-01  e=1.627E-06  Phocaeicola massiliensis B84634 = Timone 84634 = DSM 17679 = JCM 13223
  7zgn-assembly1_B  TM=4.672E-01  e=1.089E-06  Phocaeicola massiliensis B84634 = Timone 84634 = DSM 17679 = JCM 13223
  7tpm-assembly1_A  TM=3.771E-01  e=6.771E-05  Borreliella burgdorferi
  6ii0-assembly2_B  TM=5.081E-01  e=4.142E-01  Vibrio vulnificus
  2lj6-assembly1_A  TM=2.054E-01  e=2.750E+00  Pseudomonas aeruginosa